Protein AF-A0A850BUS8-F1 (afdb_monomer)

Foldseek 3Di:
DPPPDDDQPAFPLCDVVCPPQRQDQGLLLVQLQLQLQWAQDSQQLSQADPVLSRVS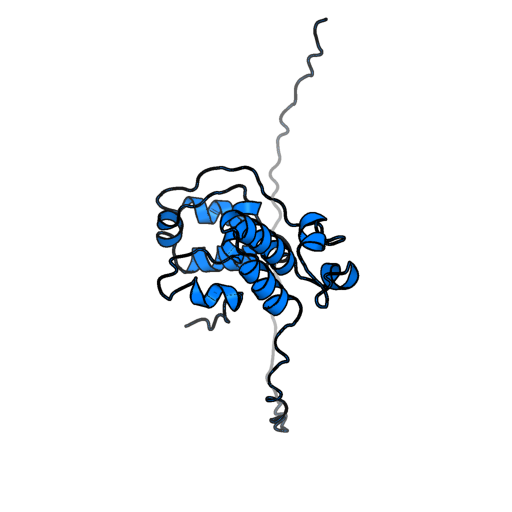SVLSQDLHHPSVSNQVRQCSTVVGIDGHDRDDFDDLQDQDPQLQVLDDPPLGCDRVLSNPFGSSLRSQLVVQSVVCVVVVHSVSNVVSSCCGSVPPPPPPDDPDDPPDDDDDDDDDDDDDDDDDDDDDDDDDDDDDDDDDDDDDDD

Structure (mmCIF, N/CA/C/O backbone):
data_AF-A0A850BUS8-F1
#
_entry.id   AF-A0A850BUS8-F1
#
loop_
_atom_site.group_PDB
_atom_site.id
_atom_site.type_symbol
_atom_site.label_atom_id
_atom_site.label_alt_id
_atom_site.label_comp_id
_atom_site.label_asym_id
_atom_site.label_entity_id
_atom_site.label_seq_id
_atom_site.pdbx_PDB_ins_code
_atom_site.Cartn_x
_atom_site.Cartn_y
_atom_site.Cartn_z
_atom_site.occupancy
_atom_site.B_iso_or_equiv
_atom_site.auth_seq_id
_atom_site.auth_comp_id
_atom_site.auth_asym_id
_atom_site.auth_atom_id
_atom_site.pdbx_PDB_model_num
ATOM 1 N N . MET A 1 1 ? 4.717 -5.121 30.724 1.00 35.97 1 MET A N 1
ATOM 2 C CA . MET A 1 1 ? 5.516 -5.810 29.690 1.00 35.97 1 MET A CA 1
ATOM 3 C C . MET A 1 1 ? 5.387 -5.022 28.398 1.00 35.97 1 MET A C 1
ATOM 5 O O . MET A 1 1 ? 4.346 -5.089 27.759 1.00 35.97 1 MET A O 1
ATOM 9 N N . ALA A 1 2 ? 6.378 -4.193 28.071 1.00 39.00 2 ALA A N 1
ATOM 10 C CA . ALA A 1 2 ? 6.426 -3.523 26.778 1.00 39.00 2 ALA A CA 1
ATOM 11 C C . ALA A 1 2 ? 6.854 -4.576 25.752 1.00 39.00 2 ALA A C 1
ATOM 13 O O . ALA A 1 2 ? 8.007 -4.995 25.749 1.00 39.00 2 ALA A O 1
ATOM 14 N N . SER A 1 3 ? 5.908 -5.088 24.963 1.00 41.84 3 SER A N 1
ATOM 15 C CA . SER A 1 3 ? 6.256 -5.920 23.816 1.00 41.84 3 SER A CA 1
ATOM 16 C C . SER A 1 3 ? 7.037 -5.049 22.844 1.00 41.84 3 SER A C 1
ATOM 18 O O . SER A 1 3 ? 6.455 -4.181 22.190 1.00 41.84 3 SER A O 1
ATOM 20 N N . ASP A 1 4 ? 8.343 -5.282 22.791 1.00 46.19 4 ASP A N 1
ATOM 21 C CA . ASP A 1 4 ? 9.229 -4.825 21.732 1.00 46.19 4 ASP A CA 1
ATOM 22 C C . ASP A 1 4 ? 8.735 -5.457 20.423 1.00 46.19 4 ASP A C 1
ATOM 24 O O . ASP A 1 4 ? 9.019 -6.607 20.092 1.00 46.19 4 ASP A O 1
ATOM 28 N N . LYS A 1 5 ? 7.807 -4.763 19.761 1.00 52.94 5 LYS A N 1
ATOM 29 C CA . LYS A 1 5 ? 7.261 -5.150 18.462 1.00 52.94 5 LYS A CA 1
ATOM 30 C C . LYS A 1 5 ? 8.073 -4.370 17.442 1.00 52.94 5 LYS A C 1
ATOM 32 O O . LYS A 1 5 ? 8.025 -3.142 17.454 1.00 52.94 5 LYS A O 1
ATOM 37 N N . GLY A 1 6 ? 8.828 -5.103 16.624 1.00 51.72 6 GLY A N 1
ATOM 38 C CA . GLY A 1 6 ? 9.748 -4.557 15.630 1.00 51.72 6 GLY A CA 1
ATOM 39 C C . GLY A 1 6 ? 9.118 -3.518 14.691 1.00 51.72 6 GLY A C 1
ATOM 40 O O . GLY A 1 6 ? 7.893 -3.350 14.659 1.00 51.72 6 GLY A O 1
ATOM 41 N N . PRO A 1 7 ? 9.957 -2.800 13.928 1.00 63.25 7 PRO A N 1
ATOM 42 C CA . PRO A 1 7 ? 9.516 -1.689 13.096 1.00 63.25 7 PRO A CA 1
ATOM 43 C C . PRO A 1 7 ? 8.436 -2.130 12.101 1.00 63.25 7 PRO A C 1
ATOM 45 O O . PRO A 1 7 ? 8.500 -3.214 11.521 1.00 63.25 7 PRO A O 1
ATOM 48 N N . LEU A 1 8 ? 7.424 -1.278 11.917 1.00 65.56 8 LEU A N 1
ATOM 49 C CA . LEU A 1 8 ? 6.382 -1.510 10.920 1.00 65.56 8 LEU A CA 1
ATOM 50 C C . LEU A 1 8 ? 6.989 -1.490 9.507 1.00 65.56 8 LEU A C 1
ATOM 52 O O . LEU A 1 8 ? 7.946 -0.750 9.271 1.00 65.56 8 LEU A O 1
ATOM 56 N N . PRO A 1 9 ? 6.423 -2.256 8.560 1.00 68.81 9 PRO A N 1
ATOM 57 C CA . PRO A 1 9 ? 6.877 -2.286 7.174 1.00 68.81 9 PRO A CA 1
ATOM 58 C C . PRO A 1 9 ? 6.455 -0.998 6.455 1.00 68.81 9 PRO A C 1
ATOM 60 O O . PRO A 1 9 ? 5.446 -0.962 5.754 1.00 68.81 9 PRO A O 1
ATOM 63 N N . ILE A 1 10 ? 7.218 0.068 6.681 1.00 73.81 10 ILE A N 1
ATOM 64 C CA . ILE A 1 10 ? 7.073 1.374 6.040 1.00 73.81 10 ILE A CA 1
ATOM 65 C C . ILE A 1 10 ? 8.210 1.515 5.031 1.00 73.81 10 ILE A C 1
ATOM 67 O O . ILE A 1 10 ? 9.372 1.270 5.365 1.00 73.81 10 ILE A O 1
ATOM 71 N N . PHE A 1 11 ? 7.890 1.890 3.794 1.00 67.38 11 PHE A N 1
ATOM 72 C CA . PHE A 1 11 ? 8.919 2.148 2.792 1.00 67.38 11 PHE A CA 1
ATOM 73 C C . PHE A 1 11 ? 9.598 3.496 3.037 1.00 67.38 11 PHE A C 1
ATOM 75 O O . PHE A 1 11 ? 8.974 4.443 3.506 1.00 67.38 11 PHE A O 1
ATOM 82 N N . SER A 1 12 ? 10.872 3.624 2.665 1.00 66.81 12 SER A N 1
ATOM 83 C CA . SER A 1 12 ? 11.618 4.872 2.876 1.00 66.81 12 SER A CA 1
ATOM 84 C C . SER A 1 12 ? 10.989 6.079 2.171 1.00 66.81 12 SER A C 1
ATOM 86 O O . SER A 1 12 ? 11.008 7.167 2.729 1.00 66.81 12 SER A O 1
ATOM 88 N N . PHE A 1 13 ? 10.361 5.887 1.004 1.00 57.53 13 PHE A N 1
ATOM 89 C CA . PHE A 1 13 ? 9.644 6.957 0.294 1.00 57.53 13 PHE A CA 1
ATOM 90 C C . PHE A 1 13 ? 8.325 7.370 0.973 1.00 57.53 13 PHE A C 1
ATOM 92 O O . PHE A 1 13 ? 7.720 8.361 0.581 1.00 57.53 13 PHE A O 1
ATOM 99 N N . GLU A 1 14 ? 7.859 6.613 1.970 1.00 63.91 14 GLU A N 1
ATOM 100 C CA . GLU A 1 14 ? 6.701 6.974 2.790 1.00 63.91 14 GLU A CA 1
ATOM 101 C C . GLU A 1 14 ? 7.096 7.760 4.038 1.00 63.91 14 GLU A C 1
ATOM 103 O O . GLU A 1 14 ? 6.223 8.353 4.660 1.00 63.91 14 GLU A O 1
ATOM 108 N N . LEU A 1 15 ? 8.374 7.785 4.432 1.00 60.41 15 LEU A N 1
ATOM 109 C CA . LEU A 1 15 ? 8.796 8.425 5.684 1.00 60.41 15 LEU A CA 1
ATOM 110 C C . LEU A 1 15 ? 8.580 9.942 5.674 1.00 60.41 15 LEU A C 1
ATOM 112 O O . LEU A 1 15 ? 8.187 10.499 6.695 1.00 60.41 15 LEU A O 1
ATOM 116 N N . ASP A 1 16 ? 8.750 10.588 4.521 1.00 53.31 16 ASP A N 1
ATOM 117 C CA . ASP A 1 16 ? 8.466 12.021 4.361 1.00 53.31 16 ASP A CA 1
ATOM 118 C C . ASP A 1 16 ? 6.953 12.328 4.401 1.00 53.31 16 ASP A C 1
ATOM 120 O O . ASP A 1 16 ? 6.543 13.471 4.588 1.00 53.31 16 ASP A O 1
ATOM 124 N N . GLU A 1 17 ? 6.106 11.306 4.240 1.00 54.66 17 GLU A N 1
ATOM 125 C CA . GLU A 1 17 ? 4.644 11.415 4.161 1.00 54.66 17 GLU A CA 1
ATOM 126 C C . GLU A 1 17 ? 3.931 10.946 5.433 1.00 54.66 17 GLU A C 1
ATOM 128 O O . GLU A 1 17 ? 2.892 11.481 5.826 1.00 54.66 17 GLU A O 1
ATOM 133 N N . ILE A 1 18 ? 4.500 9.957 6.108 1.00 56.59 18 ILE A N 1
ATOM 134 C CA . ILE A 1 18 ? 4.035 9.435 7.382 1.00 56.59 18 ILE A CA 1
ATOM 135 C C . ILE A 1 18 ? 4.791 10.194 8.473 1.00 56.59 18 ILE A C 1
ATOM 137 O O . ILE A 1 18 ? 5.706 9.678 9.112 1.00 56.59 18 ILE A O 1
ATOM 141 N N . GLY A 1 19 ? 4.400 11.452 8.685 1.00 54.16 19 GLY A N 1
ATOM 142 C CA . GLY A 1 19 ? 4.865 12.220 9.839 1.00 54.16 19 GLY A CA 1
ATOM 143 C C . GLY A 1 19 ? 4.510 11.525 11.168 1.00 54.16 19 GLY A C 1
ATOM 144 O O . GLY A 1 19 ? 3.678 10.610 11.189 1.00 54.16 19 GLY A O 1
ATOM 145 N N . PRO A 1 20 ? 5.072 11.971 12.309 1.00 54.19 20 PRO A N 1
ATOM 146 C CA . PRO A 1 20 ? 4.788 11.390 13.631 1.00 54.19 20 PRO A CA 1
ATOM 147 C C . PRO A 1 20 ? 3.288 11.397 13.984 1.00 54.19 20 PRO A C 1
ATOM 149 O O . PRO A 1 20 ? 2.820 10.546 14.738 1.00 54.19 20 PRO A O 1
ATOM 152 N N . GLU A 1 21 ? 2.526 12.302 13.367 1.00 60.31 21 GLU A N 1
ATOM 153 C CA . GLU A 1 21 ? 1.073 12.440 13.504 1.00 60.31 21 GLU A CA 1
ATOM 154 C C . GLU A 1 21 ? 0.249 11.493 12.603 1.00 60.31 21 GLU A C 1
ATOM 156 O O . GLU A 1 21 ? -0.987 11.523 12.638 1.00 60.31 21 GLU A O 1
ATOM 161 N N . LEU A 1 22 ? 0.902 10.646 11.791 1.00 64.19 22 LEU A N 1
ATOM 162 C CA . LEU A 1 22 ? 0.269 9.709 10.850 1.00 64.19 22 LEU A CA 1
ATOM 163 C C . LEU A 1 22 ? -0.788 10.408 9.973 1.00 64.19 22 LEU A C 1
ATOM 165 O O . LEU A 1 22 ? -1.938 9.968 9.872 1.00 64.19 22 LEU A O 1
ATOM 169 N N . GLU A 1 23 ? -0.417 11.543 9.376 1.00 68.56 23 GLU A N 1
ATOM 170 C CA . GLU A 1 23 ? -1.304 12.336 8.511 1.00 68.56 23 GLU A CA 1
ATOM 171 C C . GLU A 1 23 ? -1.678 11.622 7.210 1.00 68.56 23 GLU A C 1
ATOM 173 O O . GLU A 1 23 ? -2.622 12.022 6.534 1.00 68.56 23 GLU A O 1
ATOM 178 N N . LEU A 1 24 ? -0.988 10.532 6.888 1.00 77.06 24 LEU A N 1
ATOM 179 C CA . LEU A 1 24 ? -1.288 9.664 5.764 1.00 77.06 24 LEU A CA 1
ATOM 180 C C . LEU A 1 24 ? -1.342 8.205 6.224 1.00 77.06 24 LEU A C 1
ATOM 182 O O . LEU A 1 24 ? -0.727 7.805 7.216 1.00 77.06 24 LEU A O 1
ATOM 186 N N . LEU A 1 25 ? -2.140 7.407 5.514 1.00 86.88 25 LEU A N 1
ATOM 187 C CA . LEU A 1 25 ? -2.226 5.973 5.759 1.00 86.88 25 LEU A CA 1
ATOM 188 C C . LEU A 1 25 ? -0.961 5.308 5.199 1.00 86.88 25 LEU A C 1
ATOM 190 O O . LEU A 1 25 ? -0.656 5.548 4.028 1.00 86.88 25 LEU A O 1
ATOM 194 N N . PRO A 1 26 ? -0.278 4.439 5.968 1.00 90.75 26 PRO A N 1
ATOM 195 C CA . PRO A 1 26 ? 0.791 3.608 5.428 1.00 90.75 26 PRO A CA 1
ATOM 196 C C . PRO A 1 26 ? 0.307 2.824 4.213 1.00 90.75 26 PRO A C 1
ATOM 198 O O . PRO A 1 26 ? -0.838 2.359 4.192 1.00 90.75 26 PRO A O 1
ATOM 201 N N . LEU A 1 27 ? 1.163 2.624 3.215 1.00 92.88 27 LEU A N 1
ATOM 202 C CA . LEU A 1 27 ? 0.730 2.000 1.962 1.00 92.88 27 LEU A CA 1
ATOM 203 C C . LEU A 1 27 ? 0.286 0.552 2.154 1.00 92.88 27 LEU A C 1
ATOM 205 O O . LEU A 1 27 ? -0.655 0.104 1.505 1.00 92.88 27 LEU A O 1
ATOM 209 N N . ALA A 1 28 ? 0.891 -0.154 3.110 1.00 94.50 28 ALA A N 1
ATOM 210 C CA . ALA A 1 28 ? 0.416 -1.463 3.534 1.00 94.50 28 ALA A CA 1
ATOM 211 C C . ALA A 1 28 ? -1.021 -1.384 4.079 1.00 94.50 28 ALA A C 1
ATOM 213 O O . ALA A 1 28 ? -1.898 -2.105 3.610 1.00 94.50 28 ALA A O 1
ATOM 214 N N . ALA A 1 29 ? -1.318 -0.449 4.987 1.00 95.44 29 ALA A N 1
ATOM 215 C CA . ALA A 1 29 ? -2.688 -0.249 5.463 1.00 95.44 29 ALA A CA 1
ATOM 216 C C . ALA A 1 29 ? -3.642 0.111 4.314 1.00 95.44 29 ALA A C 1
ATOM 218 O O . ALA A 1 29 ? -4.773 -0.375 4.271 1.00 95.44 29 ALA A O 1
ATOM 219 N N . ARG A 1 30 ? -3.177 0.912 3.347 1.00 96.12 30 ARG A N 1
ATOM 220 C CA . ARG A 1 30 ? -3.962 1.239 2.158 1.00 96.12 30 ARG A CA 1
ATOM 221 C C . ARG A 1 30 ? -4.272 0.003 1.311 1.00 96.12 30 ARG A C 1
ATOM 223 O O . ARG A 1 30 ? -5.431 -0.178 0.950 1.00 96.12 30 ARG A O 1
ATOM 230 N N . ARG A 1 31 ? -3.288 -0.870 1.071 1.00 97.06 31 ARG A N 1
ATOM 231 C CA . ARG A 1 31 ? -3.478 -2.166 0.401 1.00 97.06 31 ARG A CA 1
ATOM 232 C C . ARG A 1 31 ? -4.515 -3.022 1.121 1.00 97.06 31 ARG A C 1
ATOM 234 O O . ARG A 1 31 ? -5.395 -3.581 0.475 1.00 97.06 31 ARG A O 1
ATOM 241 N N . ALA A 1 32 ? -4.442 -3.097 2.451 1.00 97.62 32 ALA A N 1
ATOM 242 C CA . ALA A 1 32 ? -5.394 -3.868 3.246 1.00 97.62 32 ALA A CA 1
ATOM 243 C C . ALA A 1 32 ? -6.841 -3.389 3.040 1.00 97.62 32 ALA A C 1
ATOM 245 O O . ALA A 1 32 ? -7.749 -4.195 2.834 1.00 97.62 32 ALA A O 1
ATOM 246 N N . LEU A 1 33 ? -7.047 -2.071 3.068 1.00 97.62 33 LEU A N 1
ATOM 247 C CA . LEU A 1 33 ? -8.351 -1.436 2.873 1.00 97.62 33 LEU A CA 1
ATOM 248 C C . LEU A 1 33 ? -8.886 -1.630 1.447 1.00 97.62 33 LEU A C 1
ATOM 250 O O . LEU A 1 33 ? -10.032 -2.042 1.271 1.00 97.62 33 LEU A O 1
ATOM 254 N N . ASP A 1 34 ? -8.038 -1.412 0.444 1.00 97.25 34 ASP A N 1
ATOM 255 C CA . ASP A 1 34 ? -8.359 -1.589 -0.975 1.00 97.25 34 ASP A CA 1
ATOM 256 C C . ASP A 1 34 ? -8.757 -3.049 -1.294 1.00 97.25 34 ASP A C 1
ATOM 258 O O . ASP A 1 34 ? -9.774 -3.287 -1.954 1.00 97.25 34 ASP A O 1
ATOM 262 N N . ALA A 1 35 ? -8.015 -4.030 -0.763 1.00 97.00 35 ALA A N 1
ATOM 263 C CA . ALA A 1 35 ? -8.327 -5.457 -0.894 1.00 97.00 35 ALA A CA 1
ATOM 264 C C . ALA A 1 35 ? -9.615 -5.856 -0.150 1.00 97.00 35 ALA A C 1
ATOM 266 O O . ALA A 1 35 ? -10.275 -6.826 -0.521 1.00 97.00 35 ALA A O 1
ATOM 267 N N . SER A 1 36 ? -9.999 -5.083 0.870 1.00 97.44 36 SER A N 1
ATOM 268 C CA . SER A 1 36 ? -11.251 -5.264 1.614 1.00 97.44 36 SER A CA 1
ATOM 269 C C . SER A 1 36 ? -12.438 -4.522 0.991 1.00 97.44 36 SER A C 1
ATOM 271 O O . SER A 1 36 ? -13.557 -4.640 1.487 1.00 97.44 36 SER A O 1
ATOM 273 N N . GLY A 1 37 ? -12.222 -3.738 -0.073 1.00 97.88 37 GLY A N 1
ATOM 274 C CA . GLY A 1 37 ? -13.266 -2.903 -0.674 1.00 97.88 37 GLY A CA 1
ATOM 275 C C . GLY A 1 37 ? -13.739 -1.781 0.255 1.00 97.88 37 GLY A C 1
ATOM 276 O O . GLY A 1 37 ? -14.917 -1.417 0.242 1.00 97.88 37 GLY A O 1
ATOM 277 N N . LEU A 1 38 ? -12.840 -1.241 1.082 1.00 97.94 38 LEU A N 1
ATOM 278 C CA . LEU A 1 38 ? -13.145 -0.205 2.066 1.00 97.94 38 LEU A CA 1
ATOM 279 C C . LEU A 1 38 ? -12.331 1.059 1.802 1.00 97.94 38 LEU A C 1
ATOM 281 O O . LEU A 1 38 ? -11.112 1.028 1.670 1.00 97.94 38 LEU A O 1
ATOM 285 N N . ARG A 1 39 ? -13.008 2.203 1.811 1.00 96.69 39 ARG A N 1
ATOM 286 C CA . ARG A 1 39 ? -12.390 3.525 1.817 1.00 96.69 39 ARG A CA 1
ATOM 287 C C . ARG A 1 39 ? -12.548 4.127 3.205 1.00 96.69 39 ARG A C 1
ATOM 289 O O . ARG A 1 39 ? -13.630 4.569 3.579 1.00 96.69 39 ARG A O 1
ATOM 296 N N . LEU A 1 40 ? -11.454 4.185 3.956 1.00 96.50 40 LEU A N 1
ATOM 297 C CA . LEU A 1 40 ? -11.434 4.815 5.271 1.00 96.50 40 LEU A CA 1
ATOM 298 C C . LEU A 1 40 ? -10.915 6.261 5.155 1.00 96.50 40 LEU A C 1
ATOM 300 O O . LEU A 1 40 ? -9.759 6.450 4.766 1.00 96.50 40 LEU A O 1
ATOM 304 N N . PRO A 1 41 ? -11.723 7.295 5.462 1.00 94.25 41 PRO A N 1
ATOM 305 C CA . PRO A 1 41 ? -11.222 8.667 5.550 1.00 94.25 41 PRO A CA 1
ATOM 306 C C . PRO A 1 41 ? -10.138 8.803 6.628 1.00 94.25 41 PRO A C 1
ATOM 308 O O . PRO A 1 41 ? -10.139 8.080 7.624 1.00 94.25 41 PRO A O 1
ATOM 311 N N . LEU A 1 42 ? -9.243 9.784 6.473 1.00 91.62 42 LEU A N 1
ATOM 312 C CA . LEU A 1 42 ? -8.110 9.981 7.385 1.00 91.62 42 LEU A CA 1
ATOM 313 C C . LEU A 1 42 ? -8.541 10.177 8.846 1.00 91.62 42 LEU A C 1
ATOM 315 O O . LEU A 1 42 ? -7.925 9.614 9.744 1.00 91.62 42 LEU A O 1
ATOM 319 N N . ASN A 1 43 ? -9.619 10.924 9.095 1.00 92.81 43 ASN A N 1
ATOM 320 C CA . ASN A 1 43 ? -10.146 11.094 10.453 1.00 92.81 43 ASN A CA 1
ATOM 321 C C . ASN A 1 43 ? -10.624 9.758 11.044 1.00 92.81 43 ASN A C 1
ATOM 323 O O . ASN A 1 43 ? -10.358 9.478 12.210 1.00 92.81 43 ASN A O 1
ATOM 327 N N . GLY A 1 44 ? -11.233 8.899 10.220 1.00 95.62 44 GLY A N 1
ATOM 328 C CA . GLY A 1 44 ? -11.623 7.546 10.613 1.00 95.62 44 GLY A CA 1
ATOM 329 C C . GLY A 1 44 ? -10.403 6.697 10.961 1.00 95.62 44 GLY A C 1
ATOM 330 O O . GLY A 1 44 ? -10.367 6.074 12.017 1.00 95.62 44 GLY A O 1
ATOM 331 N N . TRP A 1 45 ? -9.346 6.757 10.148 1.00 94.62 45 TRP A N 1
ATOM 332 C CA . TRP A 1 45 ? -8.067 6.116 10.464 1.00 94.62 45 TRP A CA 1
ATOM 333 C C . TRP A 1 45 ? -7.476 6.611 11.788 1.00 94.62 45 TRP A C 1
ATOM 335 O O . TRP A 1 45 ? -7.103 5.799 12.632 1.00 94.62 45 TRP A O 1
ATOM 345 N N . LYS A 1 46 ? -7.432 7.930 12.004 1.00 92.25 46 LYS A N 1
ATOM 346 C CA . LYS A 1 46 ? -6.898 8.542 13.231 1.00 92.25 46 LYS A CA 1
ATOM 347 C C . LYS A 1 46 ? -7.720 8.205 14.480 1.00 92.25 46 LYS A C 1
ATOM 349 O O . LYS A 1 46 ? -7.149 8.158 15.564 1.00 92.25 46 LYS A O 1
ATOM 354 N N . SER A 1 47 ? -9.017 7.928 14.333 1.00 94.62 47 SER A N 1
ATOM 355 C CA . SER A 1 47 ? -9.885 7.503 15.442 1.00 94.62 47 SER A CA 1
ATOM 356 C C . SER A 1 47 ? -9.618 6.074 15.930 1.00 94.62 47 SER A C 1
ATOM 358 O O . SER A 1 47 ? -9.964 5.733 17.060 1.00 94.62 47 SER A O 1
ATOM 360 N N . LEU A 1 48 ? -8.996 5.228 15.099 1.00 93.31 48 LEU A N 1
ATOM 361 C CA . LEU A 1 48 ? -8.680 3.853 15.469 1.00 93.31 48 LEU A CA 1
ATOM 362 C C . LEU A 1 48 ? -7.568 3.804 16.520 1.00 93.31 48 LEU A C 1
ATOM 364 O O . LEU A 1 48 ? -6.608 4.584 16.505 1.00 93.31 48 LEU A O 1
ATOM 368 N N . SER A 1 49 ? -7.640 2.797 17.395 1.00 91.00 49 SER A N 1
ATOM 369 C CA . SER A 1 49 ? -6.565 2.534 18.349 1.00 91.00 49 SER A CA 1
ATOM 370 C C . SER A 1 49 ? -5.240 2.283 17.622 1.00 91.00 49 SER A C 1
ATOM 372 O O . SER A 1 49 ? -5.197 1.797 16.487 1.00 91.00 49 SER A O 1
ATOM 374 N N . LEU A 1 50 ? -4.123 2.599 18.283 1.00 85.50 50 LEU A N 1
ATOM 375 C CA . LEU A 1 50 ? -2.793 2.321 17.733 1.00 85.50 50 LEU A CA 1
ATOM 376 C C . LEU A 1 50 ? -2.623 0.833 17.393 1.00 85.50 50 LEU A C 1
ATOM 378 O O . LEU A 1 50 ? -2.016 0.496 16.381 1.00 85.50 50 LEU A O 1
ATOM 382 N N . GLU A 1 51 ? -3.182 -0.053 18.216 1.00 86.88 51 GLU A N 1
ATOM 383 C CA . GLU A 1 51 ? -3.175 -1.491 17.965 1.00 86.88 51 GLU A CA 1
ATOM 384 C C . GLU A 1 51 ? -3.938 -1.853 16.688 1.00 86.88 51 GLU A C 1
ATOM 386 O O . GLU A 1 51 ? -3.376 -2.534 15.836 1.00 86.88 51 GLU A O 1
ATOM 391 N N . ALA A 1 52 ? -5.157 -1.338 16.493 1.00 92.38 52 ALA A N 1
ATOM 392 C CA . ALA A 1 52 ? -5.931 -1.592 15.278 1.00 92.38 52 ALA A CA 1
ATOM 393 C C . ALA A 1 52 ? -5.193 -1.093 14.025 1.00 92.38 52 ALA A C 1
ATOM 395 O O . ALA A 1 52 ? -5.067 -1.830 13.047 1.00 92.38 52 ALA A O 1
ATOM 396 N N . ARG A 1 53 ? -4.619 0.117 14.076 1.00 92.69 53 ARG A N 1
ATOM 397 C CA . ARG A 1 53 ? -3.811 0.675 12.978 1.00 92.69 53 ARG A CA 1
ATOM 398 C C . ARG A 1 53 ? -2.589 -0.186 12.651 1.00 92.69 53 ARG A C 1
ATOM 400 O O . ARG A 1 53 ? -2.290 -0.421 11.479 1.00 92.69 53 ARG A O 1
ATOM 407 N N . ARG A 1 54 ? -1.897 -0.700 13.673 1.00 88.88 54 ARG A N 1
ATOM 408 C CA . ARG A 1 54 ? -0.768 -1.628 13.497 1.00 88.88 54 ARG A CA 1
ATOM 409 C C . ARG A 1 54 ? -1.221 -2.936 12.862 1.00 88.88 54 ARG A C 1
ATOM 411 O O . ARG A 1 54 ? -0.601 -3.372 11.900 1.00 88.88 54 ARG A O 1
ATOM 418 N N . THR A 1 55 ? -2.308 -3.525 13.350 1.00 91.19 55 THR A N 1
ATOM 419 C CA . THR A 1 55 ? -2.836 -4.789 12.823 1.00 91.19 55 THR A CA 1
ATOM 420 C C . THR A 1 55 ? -3.270 -4.657 11.365 1.00 91.19 55 THR A C 1
ATOM 422 O O . THR A 1 55 ? -2.915 -5.509 10.559 1.00 91.19 55 THR A O 1
ATOM 425 N N . ILE A 1 56 ? -3.943 -3.562 10.991 1.00 94.94 56 ILE A N 1
ATOM 426 C CA . ILE A 1 56 ? -4.315 -3.286 9.592 1.00 94.94 56 ILE A CA 1
ATOM 427 C C . ILE A 1 56 ? -3.063 -3.132 8.717 1.00 94.94 56 ILE A C 1
ATOM 429 O O . ILE A 1 56 ? -2.985 -3.719 7.640 1.00 94.94 56 ILE A O 1
ATOM 433 N N . THR A 1 57 ? -2.058 -2.390 9.192 1.00 94.00 57 THR A N 1
ATOM 434 C CA . THR A 1 57 ? -0.778 -2.228 8.478 1.00 94.00 57 THR A CA 1
ATOM 435 C C . THR A 1 57 ? -0.080 -3.573 8.262 1.00 94.00 57 THR A C 1
ATOM 437 O O . THR A 1 57 ? 0.367 -3.861 7.157 1.00 94.00 57 THR A O 1
ATOM 440 N N . LEU A 1 58 ? -0.018 -4.421 9.292 1.00 90.94 58 LEU A N 1
ATOM 441 C CA . LEU A 1 58 ? 0.599 -5.747 9.204 1.00 90.94 58 LEU A CA 1
ATOM 442 C C . LEU A 1 58 ? -0.177 -6.683 8.270 1.00 90.94 58 LEU A C 1
ATOM 444 O O . LEU A 1 58 ? 0.441 -7.358 7.450 1.00 90.94 58 LEU A O 1
ATOM 448 N N . ALA A 1 59 ? -1.512 -6.681 8.335 1.00 94.88 59 ALA A N 1
ATOM 449 C CA . ALA A 1 59 ? -2.359 -7.442 7.414 1.00 94.88 59 ALA A CA 1
ATOM 450 C C . ALA A 1 59 ? -2.109 -7.028 5.956 1.00 94.88 59 ALA A C 1
ATOM 452 O O . ALA A 1 59 ? -2.001 -7.866 5.066 1.00 94.88 59 ALA A O 1
ATOM 453 N N . GLY A 1 60 ? -1.939 -5.729 5.727 1.00 95.50 60 GLY A N 1
ATOM 454 C CA . GLY A 1 60 ? -1.600 -5.171 4.427 1.00 95.50 60 GLY A CA 1
ATOM 455 C C . GLY A 1 60 ? -0.187 -5.455 3.934 1.00 95.50 60 GLY A C 1
ATOM 456 O O . GLY A 1 60 ? 0.069 -5.329 2.740 1.00 95.50 60 GLY A O 1
ATOM 457 N N . ALA A 1 61 ? 0.730 -5.846 4.815 1.00 94.25 61 ALA A N 1
ATOM 458 C CA . ALA A 1 61 ? 2.093 -6.220 4.450 1.00 94.25 61 ALA A CA 1
ATOM 459 C C . ALA A 1 61 ? 2.277 -7.726 4.229 1.00 94.25 61 ALA A C 1
ATOM 461 O O . ALA A 1 61 ? 3.275 -8.137 3.640 1.00 94.25 61 ALA A O 1
ATOM 462 N N . ALA A 1 62 ? 1.328 -8.544 4.686 1.00 93.88 62 ALA A N 1
ATOM 463 C CA . ALA A 1 62 ? 1.332 -9.982 4.457 1.00 93.88 62 ALA A CA 1
ATOM 464 C C . ALA A 1 62 ? 1.170 -10.316 2.964 1.00 93.88 62 ALA A C 1
ATOM 466 O O . ALA A 1 62 ? 0.591 -9.543 2.200 1.00 93.88 62 ALA A O 1
ATOM 467 N N . GLU A 1 63 ? 1.628 -11.495 2.535 1.00 94.62 63 GLU A N 1
ATOM 468 C CA . GLU A 1 63 ? 1.459 -11.928 1.139 1.00 94.62 63 GLU A CA 1
ATOM 469 C C . GLU A 1 63 ? -0.017 -11.998 0.728 1.00 94.62 63 GLU A C 1
ATOM 471 O O . GLU A 1 63 ? -0.371 -11.628 -0.387 1.00 94.62 63 GLU A O 1
ATOM 476 N N . THR A 1 64 ? -0.905 -12.378 1.647 1.00 95.75 64 THR A N 1
ATOM 477 C CA . THR A 1 64 ? -2.358 -12.380 1.441 1.00 95.75 64 THR A CA 1
ATOM 478 C C . THR A 1 64 ? -3.033 -11.526 2.507 1.00 95.75 64 THR A C 1
ATOM 480 O O . THR A 1 64 ? -2.711 -11.644 3.687 1.00 95.75 64 THR A O 1
ATOM 483 N N . VAL A 1 65 ? -3.969 -10.673 2.088 1.00 97.19 65 VAL A N 1
ATOM 484 C CA . VAL A 1 65 ? -4.763 -9.840 2.998 1.00 97.19 65 VAL A CA 1
ATOM 485 C C . VAL A 1 65 ? -5.987 -10.623 3.466 1.00 97.19 65 VAL A C 1
ATOM 487 O O . VAL A 1 65 ? -6.799 -11.053 2.648 1.00 97.19 65 VAL A O 1
ATOM 490 N N . ASP A 1 66 ? -6.158 -10.755 4.781 1.00 97.06 66 ASP A N 1
ATOM 491 C CA . ASP A 1 66 ? -7.420 -11.201 5.377 1.00 97.06 66 ASP A CA 1
ATOM 492 C C . ASP A 1 66 ? -8.412 -10.029 5.426 1.00 97.06 66 ASP A C 1
ATOM 494 O O . ASP A 1 66 ? -8.434 -9.229 6.366 1.00 97.06 66 ASP A O 1
ATOM 498 N N . ALA A 1 67 ? -9.221 -9.911 4.373 1.00 96.44 67 ALA A N 1
ATOM 499 C CA . ALA A 1 67 ? -10.186 -8.827 4.227 1.00 96.44 67 ALA A CA 1
ATOM 500 C C . ALA A 1 67 ? -11.256 -8.812 5.335 1.00 96.44 67 ALA A C 1
ATOM 502 O O . ALA A 1 67 ? -11.715 -7.742 5.736 1.00 96.44 67 ALA A O 1
ATOM 503 N N . ALA A 1 68 ? -11.641 -9.980 5.860 1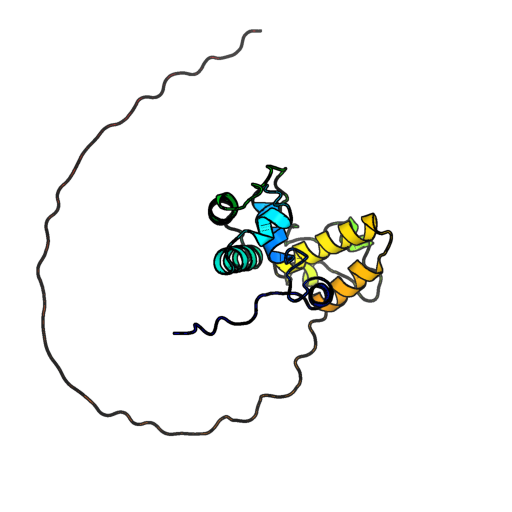.00 96.94 68 ALA A N 1
ATOM 504 C CA . ALA A 1 68 ? -12.654 -10.072 6.908 1.00 96.94 68 ALA A CA 1
ATOM 505 C C . ALA A 1 68 ? -12.114 -9.533 8.240 1.00 96.94 68 ALA A C 1
ATOM 507 O O . ALA A 1 68 ? -12.784 -8.738 8.906 1.00 96.94 68 ALA A O 1
ATOM 508 N N . ALA A 1 69 ? -10.878 -9.897 8.596 1.00 96.62 69 ALA A N 1
ATOM 509 C CA . ALA A 1 69 ? -10.216 -9.366 9.785 1.00 96.62 69 ALA A CA 1
ATOM 510 C C . ALA A 1 69 ? -10.00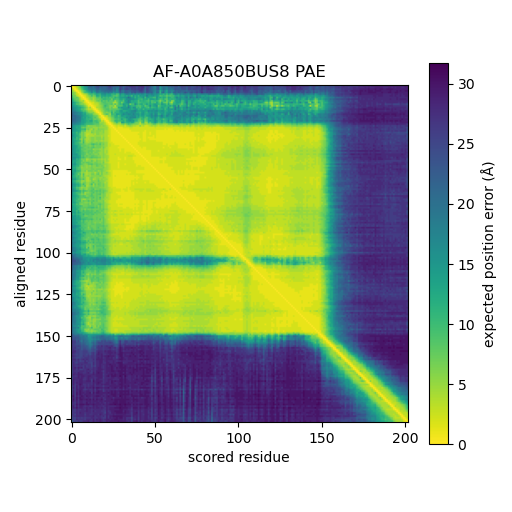8 -7.844 9.698 1.00 96.62 69 ALA A C 1
ATOM 512 O O . ALA A 1 69 ? -10.229 -7.128 10.678 1.00 96.62 69 ALA A O 1
ATOM 513 N N . VAL A 1 70 ? -9.623 -7.334 8.522 1.00 97.88 70 VAL A N 1
ATOM 514 C CA . VAL A 1 70 ? -9.476 -5.888 8.289 1.00 97.88 70 VAL A CA 1
ATOM 515 C C . VAL A 1 70 ? -10.819 -5.174 8.443 1.00 97.88 70 VAL A C 1
ATOM 517 O O . VAL A 1 70 ? -10.889 -4.175 9.160 1.00 97.88 70 VAL A O 1
ATOM 520 N N . ALA A 1 71 ? -11.892 -5.695 7.840 1.00 97.81 71 ALA A N 1
ATOM 521 C CA . ALA A 1 71 ? -13.225 -5.105 7.945 1.00 97.81 71 ALA A CA 1
ATOM 522 C C . ALA A 1 71 ? -13.697 -4.992 9.405 1.00 97.81 71 ALA A C 1
ATOM 524 O O . ALA A 1 71 ? -14.100 -3.909 9.829 1.00 97.81 71 ALA A O 1
ATOM 525 N N . ALA A 1 72 ? -13.538 -6.054 10.203 1.00 97.88 72 ALA A N 1
ATOM 526 C CA . ALA A 1 72 ? -13.924 -6.066 11.618 1.00 97.88 72 ALA A CA 1
ATOM 527 C C . ALA A 1 72 ? -13.171 -5.024 12.474 1.00 97.88 72 ALA A C 1
ATOM 529 O O . ALA A 1 72 ? -13.691 -4.516 13.470 1.00 97.88 72 ALA A O 1
ATOM 530 N N . LEU A 1 73 ? -11.929 -4.687 12.110 1.00 97.31 73 LEU A N 1
ATOM 531 C CA . LEU A 1 73 ? -11.171 -3.625 12.780 1.00 97.31 73 LEU A CA 1
ATOM 532 C C . LEU A 1 73 ? -11.666 -2.234 12.376 1.00 97.31 73 LEU A C 1
ATOM 534 O O . LEU A 1 73 ? -11.745 -1.338 13.218 1.00 97.31 73 LEU A O 1
ATOM 538 N N . VAL A 1 74 ? -11.994 -2.062 11.097 1.00 97.44 74 VAL A N 1
ATOM 539 C CA . VAL A 1 74 ? -12.411 -0.785 10.507 1.00 97.44 74 VAL A CA 1
ATOM 540 C C . VAL A 1 74 ? -13.824 -0.378 10.931 1.00 97.44 74 VAL A C 1
ATOM 542 O O . VAL A 1 74 ? -14.096 0.816 11.025 1.00 97.44 74 VAL A O 1
ATOM 545 N N . GLU A 1 75 ? -14.699 -1.326 11.276 1.00 97.31 75 GLU A N 1
ATOM 546 C CA . GLU A 1 75 ? -16.041 -1.049 11.825 1.00 97.31 75 GLU A CA 1
ATOM 547 C C . GLU A 1 75 ? -16.026 -0.149 13.071 1.00 97.31 75 GLU A C 1
ATOM 549 O O . GLU A 1 75 ? -17.007 0.530 13.362 1.00 97.31 75 GLU A O 1
ATOM 554 N N . LYS A 1 76 ? -14.903 -0.107 13.796 1.00 96.50 76 LYS A N 1
ATOM 555 C CA . LYS A 1 76 ? -14.727 0.710 15.006 1.00 96.50 76 LYS A CA 1
ATOM 556 C C . LYS A 1 76 ? -14.322 2.159 14.714 1.00 96.50 76 LYS A C 1
ATOM 558 O O . LYS A 1 76 ? -14.159 2.935 15.653 1.00 96.50 76 LYS A O 1
ATOM 563 N N . ALA A 1 77 ? -14.093 2.515 13.450 1.00 97.31 77 ALA A N 1
ATOM 564 C CA . ALA A 1 77 ? -13.654 3.849 13.067 1.00 97.31 77 ALA A CA 1
ATOM 565 C C . ALA A 1 77 ? -14.795 4.878 13.093 1.00 97.31 77 ALA A C 1
ATOM 567 O O . ALA A 1 77 ? -15.938 4.585 12.742 1.00 97.31 77 ALA A O 1
ATOM 568 N N . ALA A 1 78 ? -14.452 6.120 13.430 1.00 96.31 78 ALA A N 1
ATOM 569 C CA . ALA A 1 78 ? -15.326 7.281 13.370 1.00 96.31 78 ALA A CA 1
ATOM 570 C C . ALA A 1 78 ? -14.606 8.460 12.677 1.00 96.31 78 ALA A C 1
ATOM 572 O O . ALA A 1 78 ? -13.601 8.948 13.196 1.00 96.31 78 ALA A O 1
ATOM 573 N N . PRO A 1 79 ? -15.098 8.968 11.530 1.00 96.50 79 PRO A N 1
ATOM 574 C CA . PRO A 1 79 ? -16.250 8.486 10.760 1.00 96.50 79 PRO A CA 1
ATOM 575 C C . PRO A 1 79 ? -16.057 7.065 10.186 1.00 96.50 79 PRO A C 1
ATOM 577 O O . PRO A 1 79 ? -14.912 6.637 10.007 1.00 96.50 79 PRO A O 1
ATOM 580 N N . PRO A 1 80 ? -17.163 6.345 9.902 1.00 96.88 80 PRO A N 1
ATOM 581 C CA . PRO A 1 80 ? -17.112 4.981 9.382 1.00 96.88 80 PRO A CA 1
ATOM 582 C C . PRO A 1 80 ? -16.493 4.929 7.980 1.00 96.88 80 PRO A C 1
ATOM 584 O O . PRO A 1 80 ? -16.503 5.915 7.240 1.00 96.88 80 PRO A O 1
ATOM 587 N N . ALA A 1 81 ? -15.969 3.762 7.602 1.00 97.62 81 ALA A N 1
ATOM 588 C CA . ALA A 1 81 ? -15.499 3.531 6.241 1.00 97.62 81 ALA A CA 1
ATOM 589 C C . ALA A 1 81 ? -16.658 3.439 5.240 1.00 97.62 81 ALA A C 1
ATOM 591 O O . ALA A 1 81 ? -17.738 2.927 5.538 1.00 97.62 81 ALA A O 1
ATOM 592 N N . GLU A 1 82 ? -16.388 3.879 4.018 1.00 97.81 82 GLU A N 1
ATOM 593 C CA . GLU A 1 82 ? -17.288 3.750 2.879 1.00 97.81 82 GLU A CA 1
ATOM 594 C C . GLU A 1 82 ? -16.957 2.479 2.093 1.00 97.81 82 GLU A C 1
ATOM 596 O O . GLU A 1 82 ? -15.791 2.100 1.962 1.00 97.81 82 GLU A O 1
ATOM 601 N N . ARG A 1 83 ? -17.972 1.826 1.520 1.00 97.56 83 ARG A N 1
ATOM 602 C CA . ARG A 1 83 ? -17.733 0.715 0.592 1.00 97.56 83 ARG A CA 1
ATOM 603 C C . ARG A 1 83 ? -17.234 1.238 -0.749 1.00 97.56 83 ARG A C 1
ATOM 605 O O . ARG A 1 83 ? -17.741 2.230 -1.267 1.00 97.56 83 ARG A O 1
ATOM 612 N N . MET A 1 84 ? -16.284 0.523 -1.333 1.00 96.69 84 MET A N 1
ATOM 613 C CA . MET A 1 84 ? -15.772 0.765 -2.677 1.00 96.69 84 MET A CA 1
ATOM 614 C C . MET A 1 84 ? -15.548 -0.553 -3.421 1.00 96.69 84 MET A C 1
ATOM 616 O O . MET A 1 84 ? -15.615 -1.637 -2.843 1.00 96.69 84 MET A O 1
ATOM 620 N N . SER A 1 85 ? -15.272 -0.466 -4.720 1.00 96.25 85 SER A N 1
ATOM 621 C CA . SER A 1 85 ? -14.837 -1.621 -5.503 1.00 96.25 85 SER A CA 1
ATOM 622 C C . SER A 1 85 ? -13.538 -2.190 -4.935 1.00 96.25 85 SER A C 1
ATOM 624 O O . SER A 1 85 ? -12.589 -1.433 -4.717 1.00 96.25 85 SER A O 1
ATOM 626 N N . ILE A 1 86 ? -13.484 -3.510 -4.758 1.00 95.38 86 ILE A N 1
ATOM 627 C CA . ILE A 1 86 ? -12.256 -4.210 -4.376 1.00 95.38 86 ILE A CA 1
ATOM 628 C C . ILE A 1 86 ? -11.187 -3.943 -5.435 1.00 95.38 86 ILE A C 1
ATOM 630 O O . ILE A 1 86 ? -11.443 -4.066 -6.636 1.00 95.38 86 ILE A O 1
ATOM 634 N N . VAL A 1 87 ? -9.987 -3.589 -4.983 1.00 93.88 87 VAL A N 1
ATOM 635 C CA . VAL A 1 87 ? -8.812 -3.459 -5.845 1.00 93.88 87 VAL A CA 1
ATOM 636 C C . VAL A 1 87 ? -7.881 -4.618 -5.525 1.00 93.88 87 VAL A C 1
ATOM 638 O O . VAL A 1 87 ? -7.324 -4.696 -4.434 1.00 93.88 87 VAL A O 1
ATOM 641 N N . SER A 1 88 ? -7.745 -5.540 -6.475 1.00 90.50 88 SER A N 1
ATOM 642 C CA . SER A 1 88 ? -6.846 -6.685 -6.345 1.00 90.50 88 SER A CA 1
ATOM 643 C C . SER A 1 88 ? -5.388 -6.278 -6.531 1.00 90.50 88 SER A C 1
ATOM 645 O O . SER A 1 88 ? -5.078 -5.314 -7.239 1.00 90.50 88 SER A O 1
ATOM 647 N N . ASP A 1 89 ? -4.490 -7.057 -5.935 1.00 92.50 89 ASP A N 1
ATOM 648 C CA . ASP A 1 89 ? -3.064 -6.903 -6.186 1.00 92.50 89 ASP A CA 1
ATOM 649 C C . ASP A 1 89 ? -2.711 -7.181 -7.654 1.00 92.50 89 ASP A C 1
ATOM 651 O O . ASP A 1 89 ? -3.368 -7.993 -8.316 1.00 92.50 89 ASP A O 1
ATOM 655 N N . PRO A 1 90 ? -1.638 -6.557 -8.165 1.00 95.44 90 PRO A N 1
ATOM 656 C CA . PRO A 1 90 ? -1.078 -6.907 -9.463 1.00 95.44 90 PRO A CA 1
ATOM 657 C C . PRO A 1 90 ? -0.680 -8.391 -9.556 1.00 95.44 90 PRO A C 1
ATOM 659 O O . PRO A 1 90 ? -0.142 -8.953 -8.599 1.00 95.44 90 PRO A O 1
ATOM 662 N N . ASP A 1 91 ? -0.872 -9.000 -10.732 1.00 94.88 91 ASP A N 1
ATOM 663 C CA . ASP A 1 91 ? -0.490 -10.396 -11.000 1.00 94.88 91 ASP A CA 1
ATOM 664 C C . ASP A 1 91 ? 1.002 -10.629 -10.678 1.00 94.88 91 ASP A C 1
ATOM 666 O O . ASP A 1 91 ? 1.857 -9.934 -11.234 1.00 94.88 91 ASP A O 1
ATOM 670 N N . PRO A 1 92 ? 1.366 -11.609 -9.827 1.00 95.00 92 PRO A N 1
ATOM 671 C CA . PRO A 1 92 ? 2.764 -11.909 -9.515 1.00 95.00 92 PRO A CA 1
ATOM 672 C C . PRO A 1 92 ? 3.582 -12.409 -10.715 1.00 95.00 92 PRO A C 1
ATOM 674 O O . PRO A 1 92 ? 4.812 -12.376 -10.673 1.00 95.00 92 PRO A O 1
ATOM 677 N N . ARG A 1 93 ? 2.938 -12.895 -11.783 1.00 94.00 93 ARG A N 1
ATOM 678 C CA . ARG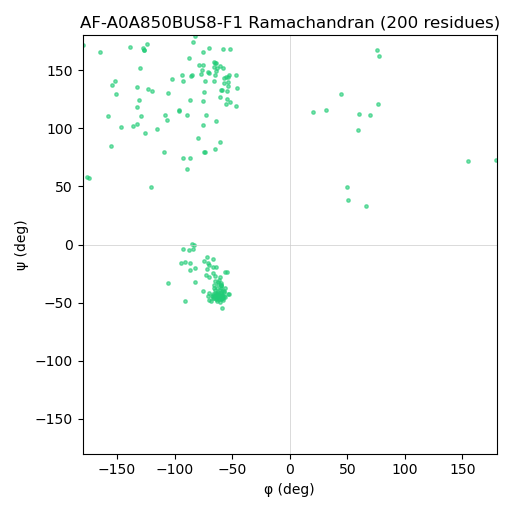 A 1 93 ? 3.625 -13.515 -12.928 1.00 94.00 93 ARG A CA 1
ATOM 679 C C . ARG A 1 93 ? 4.063 -12.521 -13.988 1.00 94.00 93 ARG A C 1
ATOM 681 O O . ARG A 1 93 ? 4.958 -12.854 -14.763 1.00 94.00 93 ARG A O 1
ATOM 688 N N . SER A 1 94 ? 3.462 -11.339 -14.053 1.00 93.38 94 SER A N 1
ATOM 689 C CA . SER A 1 94 ? 3.826 -10.324 -15.043 1.00 93.38 94 SER A CA 1
ATOM 690 C C . SER A 1 94 ? 3.494 -8.915 -14.565 1.00 93.38 94 SER A C 1
ATOM 692 O O . SER A 1 94 ? 2.394 -8.709 -14.048 1.00 93.38 94 SER A O 1
ATOM 694 N N . PRO A 1 95 ? 4.394 -7.938 -14.775 1.00 93.25 95 PRO A N 1
ATOM 695 C CA . PRO A 1 95 ? 4.094 -6.552 -14.457 1.00 93.25 95 PRO A CA 1
ATOM 696 C C . PRO A 1 95 ? 2.966 -6.028 -15.356 1.00 93.25 95 PRO A C 1
ATOM 698 O O . PRO A 1 95 ? 2.899 -6.400 -16.532 1.00 93.25 95 PRO A O 1
ATOM 701 N N . PRO A 1 96 ? 2.097 -5.134 -14.849 1.00 94.50 96 PRO A N 1
ATOM 702 C CA . PRO A 1 96 ? 1.143 -4.421 -15.689 1.00 94.50 96 PRO A CA 1
ATOM 703 C C . PRO A 1 96 ? 1.856 -3.725 -16.854 1.00 94.50 96 PRO A C 1
ATOM 705 O O . PRO A 1 96 ? 2.884 -3.079 -16.648 1.00 94.50 96 PRO A O 1
ATOM 708 N N . VAL A 1 97 ? 1.295 -3.819 -18.065 1.00 92.44 97 VAL A N 1
ATOM 709 C CA . VAL A 1 97 ? 1.896 -3.269 -19.300 1.00 92.44 97 VAL A CA 1
ATOM 710 C C . VAL A 1 97 ? 2.262 -1.796 -19.139 1.00 92.44 97 VAL A C 1
ATOM 712 O O . VAL A 1 97 ? 3.342 -1.363 -19.524 1.00 92.44 97 VAL A O 1
ATOM 715 N N . GLU A 1 98 ? 1.373 -1.038 -18.511 1.00 93.56 98 GLU A N 1
ATOM 716 C CA . GLU A 1 98 ? 1.561 0.382 -18.251 1.00 93.56 98 GLU A CA 1
ATOM 717 C C . GLU A 1 98 ? 2.711 0.683 -17.289 1.00 93.56 98 GLU A C 1
ATOM 719 O O . GLU A 1 98 ? 3.418 1.670 -17.472 1.00 93.56 98 GLU A O 1
ATOM 724 N N . LEU A 1 99 ? 2.900 -0.163 -16.272 1.00 93.38 99 LEU A N 1
ATOM 725 C CA . LEU A 1 99 ? 4.017 -0.042 -15.344 1.00 93.38 99 LEU A CA 1
ATOM 726 C C . LEU A 1 99 ? 5.318 -0.365 -16.065 1.00 93.38 99 LEU A C 1
ATOM 728 O O . LEU A 1 99 ? 6.245 0.431 -16.012 1.00 93.38 99 LEU A O 1
ATOM 732 N N . HIS A 1 100 ? 5.359 -1.473 -16.805 1.00 91.19 100 HIS A N 1
ATOM 733 C CA . HIS A 1 100 ? 6.526 -1.852 -17.597 1.00 91.19 100 HIS A CA 1
ATOM 734 C C . HIS A 1 100 ? 6.926 -0.761 -18.607 1.00 91.19 100 HIS A C 1
ATOM 736 O O . HIS A 1 100 ? 8.108 -0.474 -18.755 1.00 91.19 100 HIS A O 1
ATOM 742 N N . ALA A 1 101 ? 5.956 -0.122 -19.269 1.00 90.44 101 ALA A N 1
ATOM 743 C CA . ALA A 1 101 ? 6.212 0.963 -20.218 1.00 90.44 101 ALA A CA 1
ATOM 744 C C . ALA A 1 101 ? 6.705 2.261 -19.553 1.00 90.44 101 ALA A C 1
ATOM 746 O O . ALA A 1 101 ? 7.406 3.042 -20.191 1.00 90.44 101 ALA A O 1
ATOM 747 N N . ALA A 1 102 ? 6.329 2.506 -18.296 1.00 91.06 102 ALA A N 1
ATOM 748 C CA . ALA A 1 102 ? 6.689 3.722 -17.573 1.00 91.06 102 ALA A CA 1
ATOM 749 C C . ALA A 1 102 ? 8.090 3.671 -16.943 1.00 91.06 102 ALA A C 1
ATOM 751 O O . ALA A 1 102 ? 8.643 4.724 -16.633 1.00 91.06 102 ALA A O 1
ATOM 752 N N . VAL A 1 103 ? 8.671 2.481 -16.740 1.00 87.31 103 VAL A N 1
ATOM 753 C CA . VAL A 1 103 ? 10.024 2.366 -16.181 1.00 87.31 103 VAL A CA 1
ATOM 754 C C . VAL A 1 103 ? 11.069 2.388 -17.303 1.00 87.31 103 VAL A C 1
ATOM 756 O O . VAL A 1 103 ? 11.171 1.462 -18.106 1.00 87.31 103 VAL A O 1
ATOM 759 N N . VAL A 1 104 ? 11.853 3.466 -17.360 1.00 75.75 104 VAL A N 1
ATOM 760 C CA . VAL A 1 104 ? 12.844 3.730 -18.418 1.00 75.75 104 VAL A CA 1
ATOM 761 C C . VAL A 1 104 ? 14.190 3.033 -18.111 1.00 75.75 104 VAL A C 1
ATOM 763 O O . VAL A 1 104 ? 14.584 2.933 -16.942 1.00 75.75 104 VAL A O 1
ATOM 766 N N . PRO A 1 105 ? 14.944 2.547 -19.124 1.00 72.38 105 PRO A N 1
ATOM 767 C CA . PRO A 1 105 ? 16.306 2.038 -18.934 1.00 72.38 105 PRO A CA 1
ATOM 768 C C . PRO A 1 105 ? 17.230 3.036 -18.205 1.00 72.38 105 PRO A C 1
ATOM 770 O O . PRO A 1 105 ? 17.097 4.242 -18.408 1.00 72.38 105 PRO A O 1
ATOM 773 N N . PRO A 1 106 ? 18.186 2.569 -17.373 1.00 67.62 106 PRO A N 1
ATOM 774 C CA . PRO A 1 106 ? 18.659 1.185 -17.229 1.00 67.62 106 PRO A CA 1
ATOM 775 C C . PRO A 1 106 ? 17.825 0.324 -16.266 1.00 67.62 106 PRO A C 1
ATOM 777 O O . PRO A 1 106 ? 18.159 -0.835 -16.029 1.00 67.62 106 PRO A O 1
ATOM 780 N N . ARG A 1 107 ? 16.763 0.877 -15.671 1.00 71.06 107 ARG A N 1
ATOM 781 C CA . ARG A 1 107 ? 15.986 0.222 -14.614 1.00 71.06 107 ARG A CA 1
ATOM 782 C C . ARG A 1 107 ? 14.860 -0.613 -15.225 1.00 71.06 107 ARG A C 1
ATOM 784 O O . ARG A 1 107 ? 13.695 -0.305 -15.059 1.00 71.06 107 ARG A O 1
ATOM 791 N N . THR A 1 108 ? 15.179 -1.664 -15.972 1.00 77.31 108 THR A N 1
ATOM 792 C CA . THR A 1 108 ? 14.132 -2.510 -16.567 1.00 77.31 108 THR A CA 1
ATOM 793 C C . THR A 1 108 ? 13.493 -3.417 -15.517 1.00 77.31 108 THR A C 1
ATOM 795 O O . THR A 1 108 ? 14.181 -4.207 -14.871 1.00 77.31 108 THR A O 1
ATOM 798 N N . LEU A 1 109 ? 12.171 -3.333 -15.371 1.00 86.31 109 LEU A N 1
ATOM 799 C CA . LEU A 1 109 ? 11.383 -4.219 -14.516 1.00 86.31 109 LEU A CA 1
ATOM 800 C C . LEU A 1 109 ? 10.994 -5.477 -15.305 1.00 86.31 109 LEU A C 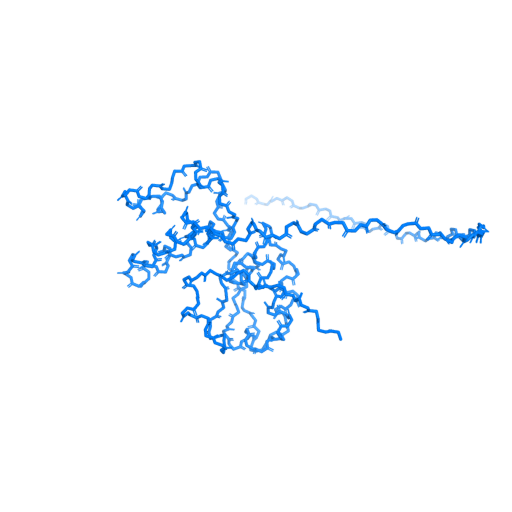1
ATOM 802 O O . LEU A 1 109 ? 9.863 -5.609 -15.774 1.00 86.31 109 LEU A O 1
ATOM 806 N N . ASP A 1 110 ? 11.955 -6.377 -15.513 1.00 87.56 110 ASP A N 1
ATOM 807 C CA . ASP A 1 110 ? 11.697 -7.612 -16.252 1.00 87.56 110 ASP A CA 1
ATOM 808 C C . ASP A 1 110 ? 10.810 -8.595 -15.459 1.00 87.56 110 ASP A C 1
ATOM 810 O O . ASP A 1 110 ? 10.533 -8.439 -14.264 1.00 87.56 110 ASP A O 1
ATOM 814 N N . LYS A 1 111 ? 10.335 -9.642 -16.143 1.00 89.75 111 LYS A N 1
ATOM 815 C CA . LYS A 1 111 ? 9.452 -10.654 -15.545 1.00 89.75 111 LYS A CA 1
ATOM 816 C C . LYS A 1 111 ? 10.103 -11.364 -14.351 1.00 89.75 111 LYS A C 1
ATOM 818 O O . LYS A 1 111 ? 9.414 -11.702 -13.389 1.00 89.75 111 LYS A O 1
ATOM 823 N N . ALA A 1 112 ? 11.415 -11.596 -14.410 1.00 90.44 112 ALA A N 1
ATOM 824 C CA . ALA A 1 112 ? 12.144 -12.294 -13.361 1.00 90.44 112 ALA A CA 1
ATOM 825 C C . ALA A 1 112 ? 12.236 -11.437 -12.090 1.00 90.44 112 ALA A C 1
ATOM 827 O O . ALA A 1 112 ? 11.893 -11.917 -11.009 1.00 90.44 112 ALA A O 1
ATOM 828 N N . ALA A 1 113 ? 12.619 -10.166 -12.220 1.00 90.44 113 ALA A N 1
ATOM 829 C CA . ALA A 1 113 ? 12.647 -9.194 -11.135 1.00 90.44 113 ALA A CA 1
ATOM 830 C C . ALA A 1 113 ? 11.254 -9.014 -10.522 1.00 90.44 113 ALA A C 1
ATOM 832 O O . ALA A 1 113 ? 11.107 -9.126 -9.308 1.00 90.44 113 ALA A O 1
ATOM 833 N N . TRP A 1 114 ? 10.223 -8.846 -11.355 1.00 94.62 114 TRP A N 1
ATOM 834 C CA . TRP A 1 114 ? 8.838 -8.705 -10.901 1.00 94.62 114 TRP A CA 1
ATOM 835 C C . TRP A 1 114 ? 8.351 -9.890 -10.058 1.00 94.62 114 TRP A C 1
ATOM 837 O O . TRP A 1 114 ? 7.751 -9.702 -8.997 1.00 94.62 114 TRP A O 1
ATOM 847 N N . SER A 1 115 ? 8.647 -11.116 -10.498 1.00 94.38 115 SER A N 1
ATOM 848 C CA . SER A 1 115 ? 8.217 -12.332 -9.797 1.00 94.38 115 SER A CA 1
ATOM 849 C C . SER A 1 115 ? 8.870 -12.526 -8.424 1.00 94.38 115 SER A C 1
ATOM 851 O O . SER A 1 115 ? 8.340 -13.264 -7.597 1.00 94.38 115 SER A O 1
ATOM 853 N N . ARG A 1 116 ? 10.005 -11.859 -8.169 1.00 93.56 116 ARG A N 1
ATOM 854 C CA . ARG A 1 116 ? 10.723 -11.898 -6.884 1.00 93.56 116 ARG A CA 1
ATOM 855 C C . ARG A 1 116 ? 10.216 -10.872 -5.876 1.00 93.56 116 ARG A C 1
ATOM 857 O O . ARG A 1 116 ? 10.551 -10.978 -4.701 1.00 93.56 116 ARG A O 1
ATOM 864 N N . LEU A 1 117 ? 9.454 -9.876 -6.325 1.00 94.12 117 LEU A N 1
ATOM 865 C CA . LEU A 1 117 ? 8.885 -8.864 -5.440 1.00 94.12 117 LEU A CA 1
ATOM 866 C C . LEU A 1 117 ? 7.861 -9.497 -4.493 1.00 94.12 117 LEU A C 1
ATOM 868 O O . LEU A 1 117 ? 7.211 -10.488 -4.835 1.00 94.12 117 LEU A O 1
ATOM 872 N N . ARG A 1 118 ? 7.671 -8.910 -3.313 1.00 94.75 118 ARG A N 1
ATOM 873 C CA . ARG A 1 118 ? 6.548 -9.282 -2.442 1.00 94.75 118 ARG A CA 1
ATOM 874 C C . ARG A 1 118 ? 5.250 -8.701 -2.984 1.00 94.75 118 ARG A C 1
ATOM 876 O O . ARG A 1 118 ? 5.257 -7.782 -3.810 1.00 94.75 118 ARG A O 1
ATOM 883 N N . SER A 1 119 ? 4.118 -9.191 -2.488 1.00 95.44 119 SER A N 1
ATOM 884 C CA . SER A 1 119 ? 2.811 -8.655 -2.900 1.00 95.44 119 SER A CA 1
ATOM 885 C C . SER A 1 119 ? 2.652 -7.170 -2.559 1.00 95.44 119 SER A C 1
ATOM 887 O O . SER A 1 119 ? 2.182 -6.398 -3.395 1.00 95.44 119 SER A O 1
ATOM 889 N N . LEU A 1 120 ? 3.153 -6.743 -1.394 1.00 95.06 120 LEU A N 1
ATOM 890 C CA . LEU A 1 120 ? 3.175 -5.330 -1.017 1.00 95.06 120 LEU A CA 1
ATOM 891 C C . LEU A 1 120 ? 4.043 -4.485 -1.965 1.00 95.06 120 LEU A C 1
ATOM 893 O O . LEU A 1 120 ? 3.625 -3.404 -2.365 1.00 95.06 120 LEU A O 1
ATOM 897 N N . ASP A 1 121 ? 5.219 -4.977 -2.356 1.00 95.50 121 ASP A N 1
ATOM 898 C CA . ASP A 1 121 ? 6.146 -4.252 -3.234 1.00 95.50 121 ASP A CA 1
ATOM 899 C C . ASP A 1 121 ? 5.532 -4.043 -4.635 1.00 95.50 121 ASP A C 1
ATOM 901 O O . ASP A 1 121 ? 5.588 -2.950 -5.202 1.00 95.50 121 ASP A O 1
ATOM 905 N N . ARG A 1 122 ? 4.866 -5.073 -5.181 1.00 96.44 122 ARG A N 1
ATOM 906 C CA . ARG A 1 122 ? 4.119 -4.967 -6.448 1.00 96.44 122 ARG A CA 1
ATOM 907 C C . ARG A 1 122 ? 2.987 -3.950 -6.361 1.00 96.44 122 ARG A C 1
ATOM 909 O O . ARG A 1 122 ? 2.837 -3.119 -7.261 1.00 96.44 122 ARG A O 1
ATOM 916 N N . TYR A 1 123 ? 2.196 -4.014 -5.288 1.00 96.50 123 TYR A N 1
ATOM 917 C CA . TYR A 1 123 ? 1.130 -3.047 -5.033 1.00 96.50 123 TYR A CA 1
ATOM 918 C C . TYR A 1 123 ? 1.695 -1.625 -4.946 1.00 96.50 123 TYR A C 1
ATOM 920 O O . TYR A 1 123 ? 1.151 -0.707 -5.562 1.00 96.50 123 TYR A O 1
ATOM 928 N N . ALA A 1 124 ? 2.822 -1.450 -4.252 1.00 95.06 124 ALA A N 1
ATOM 929 C CA . ALA A 1 124 ? 3.455 -0.157 -4.065 1.00 95.06 124 ALA A CA 1
ATOM 930 C C . ALA A 1 124 ? 3.869 0.495 -5.389 1.00 95.06 124 ALA A C 1
ATOM 932 O O . ALA A 1 124 ? 3.560 1.664 -5.617 1.00 95.06 124 ALA A O 1
ATOM 933 N N . LEU A 1 125 ? 4.475 -0.270 -6.302 1.00 95.12 125 LEU A N 1
ATOM 934 C CA . LEU A 1 125 ? 4.839 0.219 -7.637 1.00 95.12 125 LEU A CA 1
ATOM 935 C C . LEU A 1 125 ? 3.611 0.609 -8.473 1.00 95.12 125 LEU A C 1
ATOM 937 O O . LEU A 1 125 ? 3.595 1.665 -9.110 1.00 95.12 125 LEU A O 1
ATOM 941 N N . ALA A 1 126 ? 2.552 -0.206 -8.445 1.00 95.25 126 ALA A N 1
ATOM 942 C CA . ALA A 1 126 ? 1.308 0.106 -9.148 1.00 95.25 126 ALA A CA 1
ATOM 943 C C . ALA A 1 126 ? 0.620 1.362 -8.578 1.00 95.25 126 ALA A C 1
ATOM 945 O O . ALA A 1 126 ? 0.103 2.196 -9.331 1.00 95.25 126 ALA A O 1
ATOM 946 N N . HIS A 1 127 ? 0.638 1.526 -7.254 1.00 94.50 127 HIS A N 1
ATOM 947 C CA . HIS A 1 127 ? 0.114 2.709 -6.580 1.00 94.50 127 HIS A CA 1
ATOM 948 C C . HIS A 1 127 ? 0.946 3.962 -6.903 1.00 94.50 127 HIS A C 1
ATOM 950 O O . HIS A 1 127 ? 0.377 5.005 -7.238 1.00 94.50 127 HIS A O 1
ATOM 956 N N . ALA A 1 128 ? 2.279 3.857 -6.880 1.00 93.88 128 ALA A N 1
ATOM 957 C CA . ALA A 1 128 ? 3.192 4.942 -7.231 1.00 93.88 128 ALA A CA 1
ATOM 958 C C . ALA A 1 128 ? 2.964 5.437 -8.667 1.00 93.88 128 ALA A C 1
ATOM 960 O O . ALA A 1 128 ? 2.838 6.641 -8.876 1.00 93.88 128 ALA A O 1
ATOM 961 N N . LEU A 1 129 ? 2.793 4.531 -9.640 1.00 95.19 129 LEU A N 1
ATOM 962 C CA . LEU A 1 129 ? 2.453 4.901 -11.021 1.00 95.19 129 LEU A CA 1
ATOM 963 C C . LEU A 1 129 ? 1.128 5.675 -11.104 1.00 95.19 129 LEU A C 1
ATOM 965 O O . LEU A 1 129 ? 1.041 6.702 -11.781 1.00 95.19 129 LEU A O 1
ATOM 969 N N . ARG A 1 130 ? 0.081 5.199 -10.418 1.00 93.81 130 ARG A N 1
ATOM 970 C CA . ARG A 1 130 ? -1.224 5.879 -10.406 1.00 93.81 130 ARG A CA 1
ATOM 971 C C . ARG A 1 130 ? -1.093 7.297 -9.860 1.00 93.81 130 ARG A C 1
ATOM 973 O O . ARG A 1 130 ? -1.639 8.236 -10.437 1.00 93.81 130 ARG A O 1
ATOM 980 N N . ARG A 1 131 ? -0.345 7.455 -8.770 1.00 91.81 131 ARG A N 1
ATOM 981 C CA . ARG A 1 131 ? -0.103 8.749 -8.135 1.00 91.81 131 ARG A CA 1
ATOM 982 C C . ARG A 1 131 ? 0.738 9.677 -9.010 1.00 91.81 131 ARG A C 1
ATOM 984 O O . ARG A 1 131 ? 0.377 10.844 -9.149 1.00 91.81 131 ARG A O 1
ATOM 991 N N . ALA A 1 132 ? 1.799 9.154 -9.619 1.00 92.75 132 ALA A N 1
ATOM 992 C CA . ALA A 1 132 ? 2.64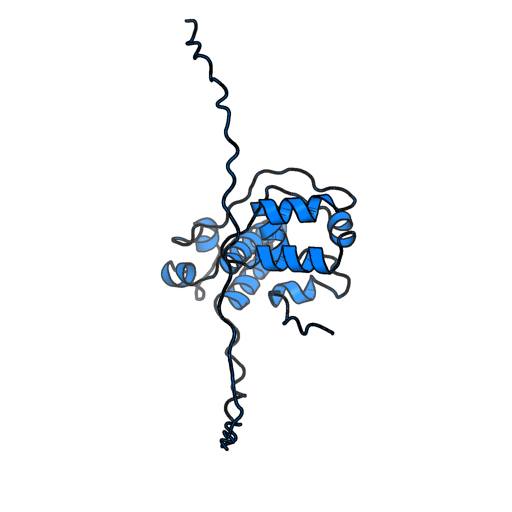6 9.874 -10.561 1.00 92.75 132 ALA A CA 1
ATOM 993 C C . ALA A 1 132 ? 1.818 10.484 -11.697 1.00 92.75 132 ALA A C 1
ATOM 995 O O . ALA A 1 132 ? 1.969 11.656 -12.018 1.00 92.75 132 ALA A O 1
ATOM 996 N N . ARG A 1 133 ? 0.850 9.734 -12.238 1.00 94.94 133 ARG A N 1
ATOM 997 C CA . ARG A 1 133 ? -0.068 10.243 -13.269 1.00 94.94 133 ARG A CA 1
ATOM 998 C C . ARG A 1 133 ? -0.993 11.344 -12.771 1.00 94.94 133 ARG A C 1
ATOM 1000 O O . ARG A 1 133 ? -1.129 12.358 -13.442 1.00 94.94 133 ARG A O 1
ATOM 1007 N N . VAL A 1 134 ? -1.610 11.160 -11.602 1.00 93.88 134 VAL A N 1
ATOM 1008 C CA . VAL A 1 134 ? -2.504 12.173 -11.010 1.00 93.88 134 VAL A CA 1
ATOM 1009 C C . VAL A 1 134 ? -1.761 13.488 -10.757 1.00 93.88 134 VAL A C 1
ATOM 1011 O O . VAL A 1 134 ? -2.346 14.556 -10.905 1.00 93.88 134 VAL A O 1
ATOM 1014 N N . ARG A 1 135 ? -0.476 13.416 -10.395 1.00 91.69 135 ARG A N 1
ATOM 1015 C CA . ARG A 1 135 ? 0.373 14.587 -10.134 1.00 91.69 135 ARG A CA 1
ATOM 1016 C C . ARG A 1 135 ? 1.177 15.070 -11.345 1.00 91.69 135 ARG A C 1
ATOM 1018 O O . ARG A 1 135 ? 1.855 16.081 -11.224 1.00 91.69 135 ARG A O 1
ATOM 1025 N N . ALA A 1 136 ? 1.099 14.367 -12.476 1.00 93.62 136 ALA A N 1
ATOM 1026 C CA . ALA A 1 136 ? 1.952 14.573 -13.647 1.00 93.62 136 ALA A CA 1
ATOM 1027 C C . ALA A 1 136 ? 3.464 14.597 -13.316 1.00 93.62 136 ALA A C 1
ATOM 1029 O O . ALA A 1 136 ? 4.221 15.368 -13.898 1.00 93.62 136 ALA A O 1
ATOM 1030 N N . ASP A 1 137 ? 3.899 13.739 -12.389 1.00 91.88 137 ASP A N 1
ATOM 1031 C CA . ASP A 1 137 ? 5.273 13.677 -11.882 1.00 91.88 137 ASP A CA 1
ATOM 1032 C C . ASP A 1 137 ? 5.758 12.222 -11.779 1.00 91.88 137 ASP A C 1
ATOM 1034 O O . ASP A 1 137 ? 5.397 11.486 -10.856 1.00 91.88 137 ASP A O 1
ATOM 1038 N N . LEU A 1 138 ? 6.577 11.798 -12.748 1.00 91.38 138 LEU A N 1
ATOM 1039 C CA . LEU A 1 138 ? 7.137 10.443 -12.808 1.00 91.38 138 LEU A CA 1
ATOM 1040 C C . LEU A 1 138 ? 8.264 10.197 -11.798 1.00 91.38 138 LEU A C 1
ATOM 1042 O O . LEU A 1 138 ? 8.551 9.031 -11.521 1.00 91.38 138 LEU A O 1
ATOM 1046 N N . SER A 1 139 ? 8.836 11.240 -11.184 1.00 90.00 139 SER A N 1
ATOM 1047 C CA . SER A 1 139 ? 9.894 11.072 -10.176 1.00 90.00 139 SER A CA 1
ATOM 1048 C C . SER A 1 139 ? 9.417 10.255 -8.967 1.00 90.00 139 SER A C 1
ATOM 1050 O O . SER A 1 139 ? 10.186 9.503 -8.371 1.00 90.00 139 SER A O 1
ATOM 1052 N N . ILE A 1 140 ? 8.110 10.301 -8.672 1.00 89.62 140 ILE A N 1
ATOM 1053 C CA . ILE A 1 140 ? 7.457 9.482 -7.641 1.00 89.62 140 ILE A CA 1
ATOM 1054 C C . ILE A 1 140 ? 7.613 7.985 -7.946 1.00 89.62 140 ILE A C 1
ATOM 1056 O O . ILE A 1 140 ? 7.923 7.191 -7.057 1.00 89.62 140 ILE A O 1
ATOM 1060 N N . LEU A 1 141 ? 7.391 7.585 -9.202 1.00 92.19 141 LEU A N 1
ATOM 1061 C CA . LEU A 1 141 ? 7.550 6.193 -9.617 1.00 92.19 141 LEU A CA 1
ATOM 1062 C C . LEU A 1 141 ? 9.027 5.792 -9.615 1.00 92.19 141 LEU A C 1
ATOM 1064 O O . LEU A 1 141 ? 9.357 4.698 -9.164 1.00 92.19 141 LEU A O 1
ATOM 1068 N N . GLU A 1 142 ? 9.911 6.667 -10.090 1.00 89.81 142 GLU A N 1
ATOM 1069 C CA . GLU A 1 142 ? 11.352 6.406 -10.130 1.00 89.81 142 GLU A CA 1
ATOM 1070 C C . GLU A 1 142 ? 11.935 6.168 -8.732 1.00 89.81 142 GLU A C 1
ATOM 1072 O O . GLU A 1 142 ? 12.689 5.208 -8.545 1.00 89.81 142 GLU A O 1
ATOM 1077 N N . ALA A 1 143 ? 11.532 6.978 -7.747 1.00 88.44 143 ALA A N 1
ATOM 1078 C CA . ALA A 1 143 ? 11.917 6.816 -6.347 1.00 88.44 143 ALA A CA 1
ATOM 1079 C C . ALA A 1 143 ? 11.400 5.494 -5.752 1.00 88.44 143 ALA A C 1
ATOM 1081 O O . ALA A 1 143 ? 12.140 4.791 -5.060 1.00 88.44 143 ALA A O 1
ATOM 1082 N N . ALA A 1 144 ? 10.156 5.109 -6.062 1.00 91.12 144 ALA A N 1
ATOM 1083 C CA . ALA A 1 144 ? 9.593 3.834 -5.616 1.00 91.12 144 ALA A CA 1
ATOM 1084 C C . ALA A 1 144 ? 10.326 2.630 -6.236 1.00 91.12 144 ALA A C 1
ATOM 1086 O O . ALA A 1 144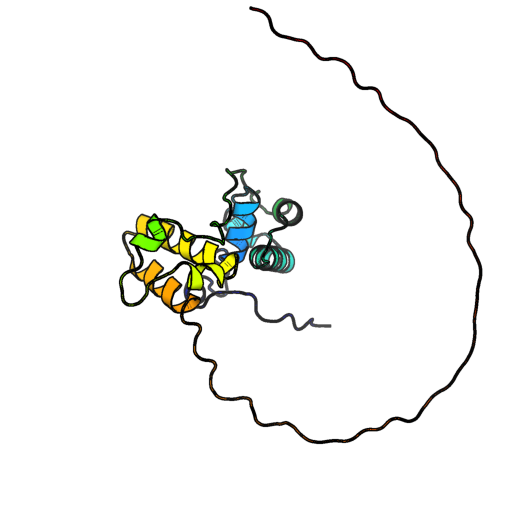 ? 10.663 1.680 -5.528 1.00 91.12 144 ALA A O 1
ATOM 1087 N N . VAL A 1 145 ? 10.622 2.677 -7.542 1.00 91.25 145 VAL A N 1
ATOM 1088 C CA . VAL A 1 145 ? 11.414 1.645 -8.236 1.00 91.25 145 VAL A CA 1
ATOM 1089 C C . VAL A 1 145 ? 12.805 1.531 -7.622 1.00 91.25 145 VAL A C 1
ATOM 1091 O O . VAL A 1 145 ? 13.273 0.416 -7.401 1.00 91.25 145 VAL A O 1
ATOM 1094 N N . GLU A 1 146 ? 13.457 2.655 -7.320 1.00 88.31 146 GLU A N 1
ATOM 1095 C CA . GLU A 1 146 ? 14.769 2.657 -6.673 1.00 88.31 146 GLU A CA 1
ATOM 1096 C C . GLU A 1 146 ? 14.736 1.954 -5.323 1.00 88.31 146 GLU A C 1
ATOM 1098 O O . GLU A 1 146 ? 15.479 0.999 -5.123 1.00 88.31 146 GLU A O 1
ATOM 1103 N N . ALA A 1 147 ? 13.833 2.379 -4.440 1.00 87.69 147 ALA A N 1
ATOM 1104 C CA . ALA A 1 147 ? 13.738 1.855 -3.085 1.00 87.69 147 ALA A CA 1
ATOM 1105 C C . ALA A 1 147 ? 13.397 0.354 -3.042 1.00 87.69 147 ALA A C 1
ATOM 1107 O O . ALA A 1 147 ? 13.847 -0.355 -2.143 1.00 87.69 147 ALA A O 1
ATOM 1108 N N . ILE A 1 148 ? 12.593 -0.126 -3.996 1.00 89.94 148 ILE A N 1
ATOM 1109 C CA . ILE A 1 148 ? 12.071 -1.499 -4.005 1.00 89.94 148 ILE A CA 1
ATOM 1110 C C . ILE A 1 148 ? 12.988 -2.459 -4.770 1.00 89.94 148 ILE A C 1
ATOM 1112 O O . ILE A 1 148 ? 13.288 -3.549 -4.286 1.00 89.94 148 ILE A O 1
ATOM 1116 N N . VAL A 1 149 ? 13.416 -2.089 -5.981 1.00 87.56 149 VAL A N 1
ATOM 1117 C CA . VAL A 1 149 ? 14.179 -2.989 -6.867 1.00 87.56 149 VAL A CA 1
ATOM 1118 C C . VAL A 1 149 ? 15.660 -2.994 -6.506 1.00 87.56 149 VAL A C 1
ATOM 1120 O O . VAL A 1 149 ? 16.332 -4.016 -6.652 1.00 87.56 149 VAL A O 1
ATOM 1123 N N . ARG A 1 150 ? 16.174 -1.864 -6.018 1.00 79.31 150 ARG A N 1
ATOM 1124 C CA . ARG A 1 150 ? 17.517 -1.756 -5.461 1.00 79.31 150 ARG A CA 1
ATOM 1125 C C . ARG A 1 150 ? 17.374 -1.566 -3.951 1.00 79.31 150 ARG A C 1
ATOM 1127 O O . ARG A 1 150 ? 17.491 -0.435 -3.480 1.00 79.31 150 ARG A O 1
ATOM 1134 N N . PRO A 1 151 ? 17.127 -2.643 -3.178 1.00 61.75 151 PRO A N 1
ATOM 1135 C CA . PRO A 1 151 ? 17.187 -2.513 -1.733 1.00 61.75 151 PRO A CA 1
ATOM 1136 C C . PRO A 1 151 ? 18.551 -1.908 -1.377 1.00 61.75 151 PRO A C 1
ATOM 1138 O O . PRO A 1 151 ? 19.546 -2.248 -2.033 1.00 61.75 151 PRO A O 1
ATOM 1141 N N . PRO A 1 152 ? 18.616 -0.985 -0.402 1.00 55.00 152 PRO A N 1
ATOM 1142 C CA . PRO A 1 152 ? 19.890 -0.434 0.024 1.00 55.00 152 PRO A CA 1
ATOM 1143 C C . PRO A 1 152 ? 20.803 -1.614 0.342 1.00 55.00 152 PRO A C 1
ATOM 1145 O O . PRO A 1 152 ? 20.425 -2.483 1.132 1.00 55.00 152 PRO A O 1
ATOM 1148 N N . SER A 1 153 ? 21.964 -1.690 -0.324 1.00 46.88 153 SER A N 1
ATOM 1149 C CA . SER A 1 153 ? 23.005 -2.643 0.061 1.00 46.88 153 SER A CA 1
ATOM 1150 C C . SER A 1 153 ? 23.145 -2.526 1.567 1.00 46.88 153 SER A C 1
ATOM 1152 O O . SER A 1 153 ? 23.398 -1.424 2.059 1.00 46.88 153 SER A O 1
ATOM 1154 N N . ALA A 1 154 ? 22.885 -3.623 2.283 1.00 46.28 154 ALA A N 1
ATOM 1155 C CA . ALA A 1 154 ? 22.968 -3.638 3.732 1.00 46.28 154 ALA A CA 1
ATOM 1156 C C . ALA A 1 154 ? 24.270 -2.936 4.149 1.00 46.28 154 ALA A C 1
ATOM 1158 O O . ALA A 1 154 ? 25.303 -3.189 3.513 1.00 46.28 154 ALA A O 1
ATOM 1159 N N . PRO A 1 155 ? 24.256 -2.042 5.154 1.00 43.69 155 PRO A N 1
ATOM 1160 C CA . PRO A 1 155 ? 25.503 -1.500 5.659 1.00 43.69 155 PRO A CA 1
ATOM 1161 C C . PRO A 1 155 ? 26.373 -2.694 6.055 1.00 43.69 155 PRO A C 1
ATOM 1163 O O . PRO A 1 155 ? 25.954 -3.545 6.841 1.00 43.69 155 PRO A O 1
ATOM 1166 N N . ALA A 1 156 ? 27.547 -2.805 5.437 1.00 46.69 156 ALA A N 1
ATOM 1167 C CA . ALA A 1 156 ? 28.528 -3.839 5.724 1.00 46.69 156 ALA A CA 1
ATOM 1168 C C . ALA A 1 156 ? 29.031 -3.653 7.164 1.00 46.69 156 ALA A C 1
ATOM 1170 O O . ALA A 1 156 ? 30.037 -2.993 7.400 1.00 46.69 156 ALA A O 1
ATOM 1171 N N . GLY A 1 157 ? 28.281 -4.152 8.143 1.00 48.97 157 GLY A N 1
ATOM 1172 C CA . GLY A 1 157 ? 28.557 -3.864 9.543 1.00 48.97 157 GLY A CA 1
ATOM 1173 C C . GLY A 1 157 ? 27.568 -4.517 10.494 1.00 48.97 157 GLY A C 1
ATOM 1174 O O . GLY A 1 157 ? 26.721 -3.836 11.057 1.00 48.97 157 GLY A O 1
ATOM 1175 N N . SER A 1 158 ? 27.674 -5.837 10.657 1.00 43.78 158 SER A N 1
ATOM 1176 C CA . SER A 1 158 ? 27.415 -6.577 11.911 1.00 43.78 158 SER A CA 1
ATOM 1177 C C . SER A 1 158 ? 27.749 -8.056 11.698 1.00 43.78 158 SER A C 1
ATOM 1179 O O . SER A 1 158 ? 26.908 -8.940 11.823 1.00 43.78 158 SER A O 1
ATOM 1181 N N . ALA A 1 159 ? 28.994 -8.322 11.313 1.00 42.78 159 ALA A N 1
ATOM 1182 C CA . ALA A 1 159 ? 29.572 -9.661 11.302 1.00 42.78 159 ALA A CA 1
ATOM 1183 C C . ALA A 1 159 ? 30.799 -9.680 12.218 1.00 42.78 159 ALA A C 1
ATOM 1185 O O . ALA A 1 159 ? 31.867 -10.097 11.804 1.00 42.78 159 ALA A O 1
ATOM 1186 N N . GLU A 1 160 ? 30.668 -9.186 13.451 1.00 46.72 160 GLU A N 1
ATOM 1187 C CA . GLU A 1 160 ? 31.702 -9.398 14.465 1.00 46.72 160 GLU A CA 1
ATOM 1188 C C . GLU A 1 160 ? 31.118 -9.296 15.876 1.00 46.72 160 GLU A C 1
ATOM 1190 O O . GLU A 1 160 ? 31.095 -8.235 16.485 1.00 46.72 160 GLU A O 1
ATOM 1195 N N . ALA A 1 161 ? 30.575 -10.415 16.360 1.00 42.81 161 ALA A N 1
ATOM 1196 C CA . ALA A 1 161 ? 30.562 -10.798 17.775 1.00 42.81 161 ALA A CA 1
ATOM 1197 C C . ALA A 1 161 ? 29.982 -12.217 17.911 1.00 42.81 161 ALA A C 1
ATOM 1199 O O . ALA A 1 161 ? 29.001 -12.451 18.615 1.00 42.81 161 ALA A O 1
ATOM 1200 N N . ALA A 1 162 ? 30.591 -13.194 17.233 1.00 43.22 162 ALA A N 1
ATOM 1201 C CA . ALA A 1 162 ? 30.485 -14.577 17.682 1.00 43.22 162 ALA A CA 1
ATOM 1202 C C . ALA A 1 162 ? 31.384 -14.717 18.920 1.00 43.22 162 ALA A C 1
ATOM 1204 O O . ALA A 1 162 ? 32.533 -15.144 18.829 1.00 43.22 162 ALA A O 1
ATOM 1205 N N . VAL A 1 163 ? 30.880 -14.272 20.075 1.00 50.47 163 VAL A N 1
ATOM 1206 C CA . VAL A 1 163 ? 31.488 -14.596 21.364 1.00 50.47 163 VAL A CA 1
ATOM 1207 C C . VAL A 1 163 ? 31.181 -16.056 21.662 1.00 50.47 163 VAL A C 1
ATOM 1209 O O . VAL A 1 163 ? 30.047 -16.474 21.884 1.00 50.47 163 VAL A O 1
ATOM 1212 N N . THR A 1 164 ? 32.257 -16.817 21.608 1.00 45.12 164 THR A N 1
ATOM 1213 C CA . THR A 1 164 ? 32.406 -18.212 21.976 1.00 45.12 164 THR A CA 1
ATOM 1214 C C . THR A 1 164 ? 32.095 -18.450 23.463 1.00 45.12 164 THR A C 1
ATOM 1216 O O . THR A 1 164 ? 32.762 -17.884 24.324 1.00 45.12 164 THR A O 1
ATOM 1219 N N . ALA A 1 165 ? 31.183 -19.406 23.709 1.00 47.03 165 ALA A N 1
ATOM 1220 C CA . ALA A 1 165 ? 31.097 -20.322 24.868 1.00 47.03 165 ALA A CA 1
ATOM 1221 C C . ALA A 1 165 ? 30.584 -19.791 26.238 1.00 47.03 165 ALA A C 1
ATOM 1223 O O . ALA A 1 165 ? 30.532 -18.583 26.443 1.00 47.03 165 ALA A O 1
ATOM 1224 N N . PRO A 1 166 ? 30.254 -20.673 27.224 1.00 59.22 166 PRO A N 1
ATOM 1225 C CA . PRO A 1 166 ? 30.143 -22.140 27.191 1.00 59.22 166 PRO A CA 1
ATOM 1226 C C . PRO A 1 166 ? 28.802 -22.717 27.697 1.00 59.22 166 PRO A C 1
ATOM 1228 O O . PRO A 1 166 ? 27.993 -22.081 28.366 1.00 59.22 166 PRO A O 1
ATOM 1231 N N . MET A 1 167 ? 28.639 -24.006 27.398 1.00 53.94 167 MET A N 1
ATOM 1232 C CA . MET A 1 167 ? 27.632 -24.914 27.933 1.00 53.94 167 MET A CA 1
ATOM 1233 C C . MET A 1 167 ? 27.638 -24.953 29.468 1.00 53.94 167 MET A C 1
ATOM 1235 O O . MET A 1 167 ? 28.676 -25.189 30.083 1.00 53.94 167 MET A O 1
ATOM 1239 N N . SER A 1 168 ? 26.457 -24.834 30.071 1.00 52.50 168 SER A N 1
ATOM 1240 C CA . SER A 1 168 ? 26.190 -25.327 31.420 1.00 52.50 168 SER A CA 1
ATOM 1241 C C . SER A 1 168 ? 24.880 -26.103 31.371 1.00 52.50 168 SER A C 1
ATOM 1243 O O . SER A 1 168 ? 23.800 -25.541 31.207 1.00 52.50 168 SER A O 1
ATOM 1245 N N . SER A 1 169 ? 24.988 -27.427 31.389 1.00 50.28 169 SER A N 1
ATOM 1246 C CA . SER A 1 169 ? 23.860 -28.348 31.467 1.00 50.28 169 SER A CA 1
ATOM 1247 C C . SER A 1 169 ? 24.140 -29.329 32.584 1.00 50.28 169 SER A C 1
ATOM 1249 O O . SER A 1 169 ? 25.025 -30.168 32.456 1.00 50.28 169 SER A O 1
ATOM 1251 N N . ALA A 1 170 ? 23.376 -29.207 33.663 1.00 56.56 170 ALA A N 1
ATOM 1252 C CA . ALA A 1 170 ? 23.092 -30.265 34.622 1.00 56.56 170 ALA A CA 1
ATOM 1253 C C . ALA A 1 170 ? 21.874 -29.829 35.481 1.00 56.56 170 ALA A C 1
ATOM 1255 O O . ALA A 1 170 ? 21.470 -28.669 35.407 1.00 56.56 170 ALA A O 1
ATOM 1256 N N . PRO A 1 171 ? 21.232 -30.733 36.236 1.00 70.50 171 PRO A N 1
ATOM 1257 C CA . PRO A 1 171 ? 19.927 -31.266 35.847 1.00 70.50 171 PRO A CA 1
ATOM 1258 C C . PRO A 1 171 ? 18.880 -31.123 36.966 1.00 70.50 171 PRO A C 1
ATOM 1260 O O . PRO A 1 171 ? 19.222 -30.890 38.122 1.00 70.50 171 PRO A O 1
ATOM 1263 N N . SER A 1 172 ? 17.598 -31.325 36.655 1.00 53.44 172 SER A N 1
ATOM 1264 C CA . SER A 1 172 ? 16.593 -31.720 37.656 1.00 53.44 172 SER A CA 1
ATOM 1265 C C . SER A 1 172 ? 15.390 -32.409 36.995 1.00 53.44 172 SER A C 1
ATOM 1267 O O . SER A 1 172 ? 14.692 -31.793 36.196 1.00 53.44 172 SER A O 1
ATOM 1269 N N . THR A 1 173 ? 15.255 -33.721 37.248 1.00 51.22 173 THR A N 1
ATOM 1270 C CA . THR A 1 173 ? 14.293 -34.304 38.218 1.00 51.22 173 THR A CA 1
ATOM 1271 C C . THR A 1 173 ? 12.874 -33.712 38.158 1.00 51.22 173 THR A C 1
ATOM 1273 O O . THR A 1 173 ? 12.726 -32.508 38.281 1.00 51.22 173 THR A O 1
ATOM 1276 N N . GLU A 1 174 ? 11.749 -34.419 38.068 1.00 44.53 174 GLU A N 1
ATOM 1277 C CA . GLU A 1 174 ? 11.354 -35.830 38.069 1.00 44.53 174 GLU A CA 1
ATOM 1278 C C . GLU A 1 174 ? 9.810 -35.841 37.905 1.00 44.53 174 GLU A C 1
ATOM 1280 O O . GLU A 1 174 ? 9.152 -34.817 38.076 1.00 44.53 174 GLU A O 1
ATOM 1285 N N . LEU A 1 175 ? 9.260 -37.040 37.701 1.00 47.38 175 LEU A N 1
ATOM 1286 C CA . LEU A 1 175 ? 7.956 -37.522 38.185 1.00 47.38 175 LEU A CA 1
ATOM 1287 C C . LEU A 1 175 ? 6.611 -36.971 37.641 1.00 47.38 175 LEU A C 1
ATOM 1289 O O . LEU A 1 175 ? 6.102 -35.930 38.035 1.00 47.38 175 LEU A O 1
ATOM 1293 N N . THR A 1 176 ? 5.947 -37.890 36.927 1.00 47.06 176 THR A N 1
ATOM 1294 C CA . THR A 1 176 ? 4.660 -38.519 37.311 1.00 47.06 176 THR A CA 1
ATOM 1295 C C . THR A 1 176 ? 3.356 -37.737 37.159 1.00 47.06 176 THR A C 1
ATOM 1297 O O . THR A 1 176 ? 3.087 -36.780 37.872 1.00 47.06 176 THR A O 1
ATOM 1300 N N . GLY A 1 177 ? 2.446 -38.301 36.352 1.00 43.84 177 GLY A N 1
ATOM 1301 C CA . GLY A 1 177 ? 1.006 -38.066 36.508 1.00 43.84 177 GLY A CA 1
ATOM 1302 C C . GLY A 1 177 ? 0.162 -38.250 35.247 1.00 43.84 177 GLY A C 1
ATOM 1303 O O . GLY A 1 177 ? -0.324 -37.280 34.683 1.00 43.84 177 GLY A O 1
ATOM 1304 N N . SER A 1 178 ? -0.026 -39.497 34.816 1.00 53.19 178 SER A N 1
ATOM 1305 C CA . SER A 1 178 ? -1.092 -39.932 33.891 1.00 53.19 178 SER A CA 1
ATOM 1306 C C . SER A 1 178 ? -2.416 -40.154 34.679 1.00 53.19 178 SER A C 1
ATOM 1308 O O . SER A 1 178 ? -2.375 -40.122 35.907 1.00 53.19 178 SER A O 1
ATOM 1310 N N . PRO A 1 179 ? -3.552 -40.552 34.071 1.00 69.50 179 PRO A N 1
ATOM 1311 C CA . PRO A 1 179 ? -4.473 -39.784 33.222 1.00 69.50 179 PRO A CA 1
ATOM 1312 C C . PRO A 1 179 ? -5.931 -39.816 33.763 1.00 69.50 179 PRO A C 1
ATOM 1314 O O . PRO A 1 179 ? -6.259 -40.621 34.632 1.00 69.50 179 PRO A O 1
ATOM 1317 N N . ALA A 1 180 ? -6.859 -39.037 33.186 1.00 50.22 180 ALA A N 1
ATOM 1318 C CA . ALA A 1 180 ? -8.292 -39.365 33.249 1.00 50.22 180 ALA A CA 1
ATOM 1319 C C . ALA A 1 180 ? -9.086 -38.820 32.038 1.00 50.22 180 ALA A C 1
ATOM 1321 O O . ALA A 1 180 ? -8.816 -37.704 31.590 1.00 50.22 180 ALA A O 1
ATOM 1322 N N . PRO A 1 181 ? -10.062 -39.588 31.512 1.00 63.47 181 PRO A N 1
ATOM 1323 C CA . PRO A 1 181 ? -10.862 -39.240 30.342 1.00 63.47 181 PRO A CA 1
ATOM 1324 C C . PRO A 1 181 ? -12.161 -38.520 30.741 1.00 63.47 181 PRO A C 1
ATOM 1326 O O . PRO A 1 181 ? -12.837 -38.934 31.680 1.00 63.47 181 PRO A O 1
ATOM 1329 N N . MET A 1 182 ? -12.576 -37.502 29.983 1.00 52.72 182 MET A N 1
ATOM 1330 C CA . MET A 1 182 ? -13.948 -36.983 30.052 1.00 52.72 182 MET A CA 1
ATOM 1331 C C . MET A 1 182 ? -14.672 -37.208 28.725 1.00 52.72 182 MET A C 1
ATOM 1333 O O . MET A 1 182 ? -14.474 -36.506 27.740 1.00 52.72 182 MET A O 1
ATOM 1337 N N . THR A 1 183 ? -15.462 -38.281 28.746 1.00 59.31 183 THR A N 1
ATOM 1338 C CA . THR A 1 183 ? -16.852 -38.388 28.278 1.00 59.31 183 THR A CA 1
ATOM 1339 C C . THR A 1 183 ? -17.307 -37.524 27.103 1.00 59.31 183 THR A C 1
ATOM 1341 O O . THR A 1 183 ? -17.499 -36.316 27.206 1.00 59.31 183 THR A O 1
ATOM 1344 N N . ALA A 1 184 ? -17.651 -38.242 26.035 1.00 48.50 184 ALA A N 1
ATOM 1345 C CA . ALA A 1 184 ? -18.563 -37.839 24.982 1.00 48.50 184 ALA A CA 1
ATOM 1346 C C . ALA A 1 184 ? -19.944 -37.418 25.521 1.00 48.50 184 ALA A C 1
ATOM 1348 O O . ALA A 1 184 ? -20.500 -38.052 26.420 1.00 48.50 184 ALA A O 1
ATOM 1349 N N . SER A 1 185 ? -20.550 -36.416 24.887 1.00 63.56 185 SER A N 1
ATOM 1350 C CA . SER A 1 185 ? -22.004 -36.337 24.735 1.00 63.56 185 SER A CA 1
ATOM 1351 C C . SER A 1 185 ? -22.361 -35.581 23.464 1.00 63.56 185 SER A C 1
ATOM 1353 O O . SER A 1 185 ? -21.833 -34.512 23.169 1.00 63.56 185 SER A O 1
ATOM 1355 N N . ALA A 1 186 ? -23.234 -36.224 22.699 1.00 54.84 186 ALA A N 1
ATOM 1356 C CA . ALA A 1 186 ? -23.750 -35.823 21.409 1.00 54.84 186 ALA A CA 1
ATOM 1357 C C . ALA A 1 186 ? -24.959 -34.883 21.542 1.00 54.84 186 ALA A C 1
ATOM 1359 O O . ALA A 1 186 ? -25.811 -35.092 22.400 1.00 54.84 186 ALA A O 1
ATOM 1360 N N . MET A 1 187 ? -25.079 -33.93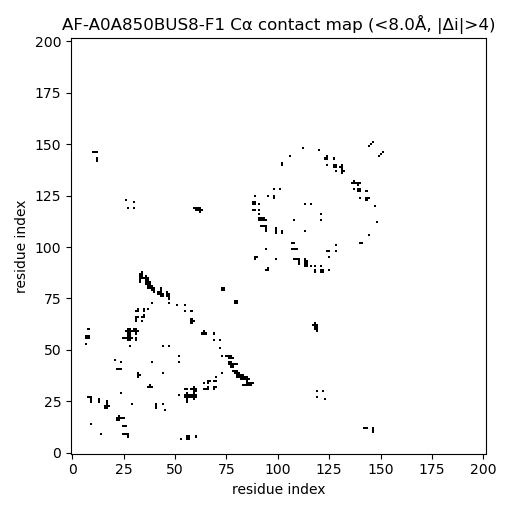2 20.615 1.00 59.09 187 MET A N 1
ATOM 1361 C CA . MET A 1 187 ? -26.331 -33.314 20.145 1.00 59.09 187 MET A CA 1
ATOM 1362 C C . MET A 1 187 ? -26.067 -33.003 18.661 1.00 59.09 187 MET A C 1
ATOM 1364 O O . MET A 1 187 ? -25.178 -32.216 18.365 1.00 59.09 187 MET A O 1
ATOM 1368 N N . THR A 1 188 ? -26.529 -33.755 17.661 1.00 54.09 188 THR A N 1
ATOM 1369 C CA . THR A 1 188 ? -27.890 -34.090 17.196 1.00 54.09 188 THR A CA 1
ATOM 1370 C C . THR A 1 188 ? -28.745 -32.882 16.786 1.00 54.09 188 THR A C 1
ATOM 1372 O O . THR A 1 188 ? -29.439 -32.302 17.613 1.00 54.09 188 THR A O 1
ATOM 1375 N N . ALA A 1 189 ? -28.757 -32.679 15.454 1.00 48.50 189 ALA A N 1
ATOM 1376 C CA . ALA A 1 189 ? -29.848 -32.230 14.564 1.00 48.50 189 ALA A CA 1
ATOM 1377 C C . ALA A 1 189 ? -30.229 -30.726 14.517 1.00 48.50 189 ALA A C 1
ATOM 1379 O O . ALA A 1 189 ? -29.917 -30.002 15.456 1.00 48.50 189 ALA A O 1
ATOM 1380 N N . PRO A 1 190 ? -30.955 -30.241 13.472 1.00 64.69 190 PRO A N 1
ATOM 1381 C CA . PRO A 1 190 ? -31.415 -30.900 12.236 1.00 64.69 190 PRO A CA 1
ATOM 1382 C C . PRO A 1 190 ? -31.055 -30.174 10.915 1.00 64.69 190 PRO A C 1
ATOM 1384 O O . PRO A 1 190 ? -30.644 -29.018 10.874 1.00 64.69 190 PRO A O 1
ATOM 1387 N N . ALA A 1 191 ? -31.279 -30.901 9.816 1.00 57.00 191 ALA A N 1
ATOM 1388 C CA . ALA A 1 191 ? -31.297 -30.422 8.440 1.00 57.00 191 ALA A CA 1
ATOM 1389 C C . ALA A 1 191 ? -32.467 -29.455 8.180 1.00 57.00 191 ALA A C 1
ATOM 1391 O O . ALA A 1 191 ? -33.590 -29.713 8.613 1.00 57.00 191 ALA A O 1
ATOM 1392 N N . LEU A 1 192 ? -32.219 -28.396 7.402 1.00 60.03 192 LEU A N 1
ATOM 1393 C CA . LEU A 1 192 ? -33.263 -27.537 6.847 1.00 60.03 192 LEU A CA 1
ATOM 1394 C C . LEU A 1 192 ? -33.113 -27.447 5.320 1.00 60.03 192 LEU A C 1
ATOM 1396 O O . LEU A 1 192 ? -32.294 -26.710 4.782 1.00 60.03 192 LEU A O 1
ATOM 1400 N N . THR A 1 193 ? -33.883 -28.309 4.661 1.00 60.31 193 THR A N 1
ATOM 1401 C CA . THR A 1 193 ? -34.699 -28.090 3.460 1.00 60.31 193 THR A CA 1
ATOM 1402 C C . THR A 1 193 ? -34.370 -26.889 2.562 1.00 60.31 193 THR A C 1
ATOM 1404 O O . THR A 1 193 ? -34.650 -25.741 2.897 1.00 60.31 193 THR A O 1
ATOM 1407 N N . ALA A 1 194 ? -33.926 -27.196 1.341 1.00 58.12 194 ALA A N 1
ATOM 1408 C CA . ALA A 1 194 ? -34.048 -26.327 0.172 1.00 58.12 194 ALA A CA 1
ATOM 1409 C C . ALA A 1 194 ? -35.471 -26.392 -0.419 1.00 58.12 194 ALA A C 1
ATOM 1411 O O . A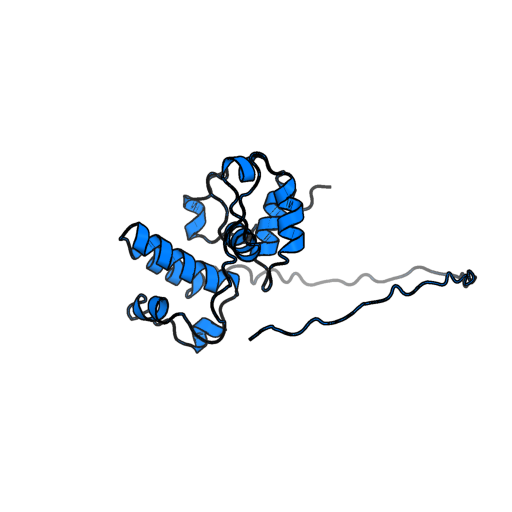LA A 1 194 ? -36.116 -27.441 -0.337 1.00 58.12 194 ALA A O 1
ATOM 1412 N N . PRO A 1 195 ? -35.918 -25.332 -1.114 1.00 69.06 195 PRO A N 1
ATOM 1413 C CA . PRO A 1 195 ? -36.741 -25.572 -2.294 1.00 69.06 195 PRO A CA 1
ATOM 1414 C C . PRO A 1 195 ? -36.328 -24.778 -3.544 1.00 69.06 195 PRO A C 1
ATOM 1416 O O . PRO A 1 195 ? -36.105 -23.573 -3.518 1.00 69.06 195 PRO A O 1
ATOM 1419 N N . ALA A 1 196 ? -36.321 -25.545 -4.637 1.00 57.19 196 ALA A N 1
ATOM 1420 C CA . ALA A 1 196 ? -36.923 -25.290 -5.945 1.00 57.19 196 ALA A CA 1
ATOM 1421 C C . ALA A 1 196 ? -36.507 -24.064 -6.779 1.00 57.19 196 ALA A C 1
ATOM 1423 O O . ALA A 1 196 ? -36.883 -22.919 -6.548 1.00 57.19 196 ALA A O 1
ATOM 1424 N N . ALA A 1 197 ? -35.854 -24.419 -7.885 1.00 56.81 197 ALA A N 1
ATOM 1425 C CA . ALA A 1 197 ? -35.761 -23.692 -9.137 1.00 56.81 197 ALA A CA 1
ATOM 1426 C C . ALA A 1 197 ? -37.114 -23.159 -9.648 1.00 56.81 197 ALA A C 1
ATOM 1428 O O . ALA A 1 197 ? -38.141 -23.830 -9.569 1.00 56.81 197 ALA A O 1
ATOM 1429 N N . THR A 1 198 ? -37.078 -21.991 -10.289 1.00 65.62 198 THR A N 1
ATOM 1430 C CA . THR A 1 198 ? -38.071 -21.571 -11.285 1.00 65.62 198 THR A CA 1
ATOM 1431 C C . THR A 1 198 ? -37.319 -21.070 -12.513 1.00 65.62 198 THR A C 1
ATOM 1433 O O . THR A 1 198 ? -36.423 -20.234 -12.414 1.00 65.62 198 THR A O 1
ATOM 1436 N N . ALA A 1 199 ? -37.646 -21.681 -13.648 1.00 66.62 199 ALA A N 1
ATOM 1437 C CA . ALA A 1 199 ? -37.101 -21.438 -14.977 1.00 66.62 199 ALA A CA 1
ATOM 1438 C C . ALA A 1 199 ? -37.824 -20.247 -15.666 1.00 66.62 199 ALA A C 1
ATOM 1440 O O . ALA A 1 199 ? -38.785 -19.718 -15.102 1.00 66.62 199 ALA A O 1
ATOM 1441 N N . PRO A 1 200 ? -37.372 -19.799 -16.853 1.00 70.62 200 PRO A N 1
ATOM 1442 C CA . PRO A 1 200 ? -37.713 -18.498 -17.423 1.00 70.62 200 PRO A CA 1
ATOM 1443 C C . PRO A 1 200 ? -39.000 -18.517 -18.262 1.00 70.62 200 PRO A C 1
ATOM 1445 O O . PRO A 1 200 ? -39.423 -19.561 -18.759 1.00 70.62 200 PRO A O 1
ATOM 1448 N N . VAL A 1 201 ? -39.582 -17.332 -18.460 1.00 68.81 201 VAL A N 1
ATOM 1449 C CA . VAL A 1 201 ? -40.626 -17.064 -19.460 1.00 68.81 201 VAL A CA 1
ATOM 1450 C C . VAL A 1 201 ? -39.997 -16.356 -20.663 1.00 68.81 201 VAL A C 1
ATOM 1452 O O . VAL A 1 201 ? -39.059 -15.577 -20.501 1.00 68.81 201 VAL A O 1
ATOM 1455 N N . ALA A 1 202 ? -40.524 -16.744 -21.825 1.00 71.94 202 ALA A N 1
ATOM 1456 C CA . ALA A 1 202 ? -40.130 -16.481 -23.208 1.00 71.94 202 ALA A CA 1
ATOM 1457 C C . ALA A 1 202 ? -39.896 -15.016 -23.599 1.00 71.94 202 ALA A C 1
ATOM 1459 O O . ALA A 1 202 ? -40.570 -14.126 -23.035 1.00 71.94 202 ALA A O 1
#

Radius of gyration: 25.3 Å; Cα contacts (8 Å, |Δi|>4): 215; chains: 1; bounding box: 73×54×61 Å

Mean predicted aligned error: 14.15 Å

Secondary structure (DSSP, 8-state):
-----PPP---GGGTTTS-TT--S--HHHHHHHHHTTEE--HHHHHHS-HHHHHHHHHHHHSSS--HHHHHHHHTT-SSPPEE----PPPPTTS--HHHHHHS-TTS---HHHHHHS-HHHHHHHHHHHHHHHHHT-THHHHHHHHHHHSPPP--S----------------------------------------------

pLDDT: mean 78.91, std 19.25, range [35.97, 97.94]

Sequence (202 aa):
MASDKGPLPIFSFELDEIGPELELLPLAARRALDASGLRLPLNGWKSLSLEARRTITLAGAAETVDAAAVAALVEKAAPPAERMSIVSDPDPRSPPVELHAAVVPPRTLDKAAWSRLRSLDRYALAHALRRARVRADLSILEAAVEAIVRPPSAPAGSAEAAVTAPMSSAPSTELTGSPAPMTASAMTAPALTAPAATAPVA

Solvent-accessible surface area (backbone atoms only — not comparable to full-atom values): 12926 Å² total; per-residue (Å²): 132,84,78,88,69,74,85,76,91,69,57,79,88,42,52,89,54,43,44,100,82,53,80,42,78,54,67,23,31,47,47,26,30,30,54,46,16,38,46,65,49,68,62,9,58,69,55,36,52,72,64,53,53,49,51,34,28,51,37,16,56,37,82,66,61,58,35,68,65,44,49,66,55,45,73,69,19,54,57,63,57,43,84,48,78,62,46,78,73,67,60,62,76,46,68,55,69,69,59,50,70,68,44,60,82,92,58,65,73,44,54,69,62,46,49,69,48,52,54,42,56,49,38,48,50,56,50,30,46,55,49,13,61,77,68,76,37,63,65,54,30,53,52,48,47,44,59,65,77,48,57,76,75,71,76,93,75,85,89,81,78,87,78,80,83,80,92,86,87,83,88,80,88,80,84,89,84,86,88,86,88,84,79,90,82,88,83,86,86,81,89,81,84,86,82,82,89,84,85,86,83,134